Protein AF-A0A0J8VUH6-F1 (afdb_monomer_lite)

Structure (mmCIF, N/CA/C/O backbone):
data_AF-A0A0J8VUH6-F1
#
_entry.id   AF-A0A0J8VUH6-F1
#
loop_
_atom_site.group_PDB
_atom_site.id
_atom_site.type_symbol
_atom_site.label_atom_id
_atom_site.label_alt_id
_atom_site.label_comp_id
_atom_site.label_asym_id
_atom_site.label_entity_id
_atom_site.label_seq_id
_atom_site.pdbx_PDB_ins_code
_atom_site.Cartn_x
_atom_site.Cartn_y
_atom_site.Cartn_z
_atom_site.occupancy
_atom_site.B_iso_or_equiv
_atom_site.auth_seq_id
_atom_site.auth_comp_id
_atom_site.auth_asym_id
_atom_site.auth_atom_id
_atom_site.pdbx_PDB_model_num
ATOM 1 N N . GLY A 1 1 ? 3.622 2.342 -24.932 1.00 69.25 1 GLY A N 1
ATOM 2 C CA . GLY A 1 1 ? 3.612 3.663 -24.286 1.00 69.25 1 GLY A CA 1
ATOM 3 C C . GLY A 1 1 ? 4.625 4.558 -24.958 1.00 69.25 1 GLY A C 1
ATOM 4 O O . GLY A 1 1 ? 5.347 4.064 -25.815 1.00 69.25 1 GLY A O 1
ATOM 5 N N . TRP A 1 2 ? 4.678 5.824 -24.560 1.00 75.19 2 TRP A N 1
ATOM 6 C CA . TRP A 1 2 ? 5.726 6.784 -24.928 1.00 75.19 2 TRP A CA 1
ATOM 7 C C . TRP A 1 2 ? 6.357 7.283 -23.631 1.00 75.19 2 TRP A C 1
ATOM 9 O O . TRP A 1 2 ? 5.640 7.407 -22.641 1.00 75.19 2 TRP A O 1
ATOM 19 N N . ASP A 1 3 ? 7.669 7.516 -23.597 1.00 83.88 3 ASP A N 1
ATOM 20 C CA . ASP A 1 3 ? 8.332 8.104 -22.420 1.00 83.88 3 ASP A CA 1
ATOM 21 C C . ASP A 1 3 ? 8.056 7.368 -21.094 1.00 83.88 3 ASP A C 1
ATOM 23 O O . ASP A 1 3 ? 7.867 7.969 -20.033 1.00 83.88 3 ASP A O 1
ATOM 27 N N . CYS A 1 4 ? 8.020 6.032 -21.160 1.00 87.31 4 CYS A N 1
ATOM 28 C CA . CYS A 1 4 ? 7.725 5.155 -20.023 1.00 87.31 4 CYS A CA 1
ATOM 29 C C . CYS A 1 4 ? 6.352 5.391 -19.373 1.00 87.31 4 CYS A C 1
ATOM 31 O O . CYS A 1 4 ? 6.162 5.078 -18.193 1.00 87.31 4 CYS A O 1
ATOM 33 N N . GLU A 1 5 ? 5.401 5.903 -20.155 1.00 90.62 5 GLU A N 1
ATOM 34 C CA . GLU A 1 5 ? 4.009 6.099 -19.774 1.00 90.62 5 GLU A CA 1
ATOM 35 C C . GLU A 1 5 ? 3.055 5.302 -20.682 1.00 90.62 5 GLU A C 1
ATOM 37 O O . GLU A 1 5 ? 3.232 5.229 -21.905 1.00 90.62 5 GLU A O 1
ATOM 42 N N . GLY A 1 6 ? 2.028 4.671 -20.105 1.00 91.69 6 GLY A N 1
ATOM 43 C CA . GLY A 1 6 ? 0.992 3.981 -20.873 1.00 91.69 6 GLY A CA 1
ATOM 44 C C . GLY A 1 6 ? 0.114 3.034 -20.058 1.00 91.69 6 GLY A C 1
ATOM 45 O O . GLY A 1 6 ? -0.107 3.231 -18.869 1.00 91.69 6 GLY A O 1
ATOM 46 N N . ALA A 1 7 ? -0.423 2.012 -20.725 1.00 93.38 7 ALA A N 1
ATOM 47 C CA . ALA A 1 7 ? -1.150 0.924 -20.075 1.00 93.38 7 ALA A CA 1
ATOM 48 C C . ALA A 1 7 ? -0.195 0.010 -19.293 1.00 93.38 7 ALA A C 1
ATOM 50 O O . ALA A 1 7 ? 0.948 -0.197 -19.706 1.00 93.38 7 ALA A O 1
ATOM 51 N N . LEU A 1 8 ? -0.695 -0.600 -18.219 1.00 94.12 8 LEU A N 1
ATOM 52 C CA . LEU A 1 8 ? 0.035 -1.575 -17.415 1.00 94.12 8 LEU A CA 1
ATOM 53 C C . LEU A 1 8 ? -0.782 -2.866 -17.303 1.00 94.12 8 LEU A C 1
ATOM 55 O O . LEU A 1 8 ? -1.939 -2.856 -16.888 1.00 94.12 8 LEU A O 1
ATOM 59 N N . THR A 1 9 ? -0.173 -3.988 -17.683 1.00 95.88 9 THR A N 1
ATOM 60 C CA . THR A 1 9 ? -0.749 -5.337 -17.574 1.00 95.88 9 THR A CA 1
ATOM 61 C C . THR A 1 9 ? 0.163 -6.185 -16.704 1.00 95.88 9 THR A C 1
ATOM 63 O O . THR A 1 9 ? 1.373 -6.209 -16.926 1.00 95.88 9 THR A O 1
ATOM 66 N N . TYR A 1 10 ? -0.417 -6.887 -15.739 1.00 96.94 10 TYR A N 1
ATOM 67 C CA . TYR A 1 10 ? 0.278 -7.871 -14.927 1.00 96.94 10 TYR A CA 1
ATOM 68 C C . TYR A 1 10 ? 0.176 -9.252 -15.573 1.00 96.94 10 TYR A C 1
ATOM 70 O O . TYR A 1 10 ? -0.870 -9.619 -16.117 1.00 96.94 10 TYR A O 1
ATOM 78 N N . VAL A 1 11 ? 1.275 -10.004 -15.534 1.00 97.12 11 VAL A N 1
ATOM 79 C CA . VAL A 1 11 ? 1.363 -11.359 -16.081 1.00 97.12 11 VAL A CA 1
ATOM 80 C C . VAL A 1 11 ? 2.175 -12.230 -15.123 1.00 97.12 11 VAL A C 1
ATOM 82 O O . VAL A 1 11 ? 3.357 -11.963 -14.912 1.00 97.12 11 VAL A O 1
ATOM 85 N N . ASP A 1 12 ? 1.567 -13.296 -14.604 1.00 96.88 12 ASP A N 1
ATOM 86 C CA . ASP A 1 12 ? 2.260 -14.397 -13.921 1.00 96.88 12 ASP A CA 1
ATOM 87 C C . ASP A 1 12 ? 2.018 -15.687 -14.710 1.00 96.88 12 ASP A C 1
ATOM 89 O O . ASP A 1 12 ? 0.923 -16.251 -14.719 1.00 96.88 12 ASP A O 1
ATOM 93 N N . THR A 1 13 ? 3.058 -16.175 -15.385 1.00 96.31 13 THR A N 1
ATOM 94 C CA . THR A 1 13 ? 2.981 -17.394 -16.200 1.00 96.31 13 THR A CA 1
ATOM 95 C C . THR A 1 13 ? 2.904 -18.670 -15.370 1.00 96.31 13 THR A C 1
ATOM 97 O O . THR A 1 13 ? 2.360 -19.661 -15.848 1.00 96.31 13 THR A O 1
ATOM 100 N N . ARG A 1 14 ? 3.420 -18.672 -14.134 1.00 95.69 14 ARG A N 1
ATOM 101 C CA . ARG A 1 14 ? 3.386 -19.846 -13.248 1.00 95.69 14 ARG A CA 1
ATOM 102 C C . ARG A 1 14 ? 1.988 -20.062 -12.691 1.00 95.69 14 ARG A C 1
ATOM 104 O O . ARG A 1 14 ? 1.556 -21.202 -12.561 1.00 95.69 14 ARG A O 1
ATOM 111 N N . ARG A 1 15 ? 1.295 -18.966 -12.374 1.00 96.50 15 ARG A N 1
ATOM 112 C CA . ARG A 1 15 ? -0.087 -18.980 -11.873 1.00 96.50 15 ARG A CA 1
ATOM 113 C C . ARG A 1 15 ? -1.141 -18.877 -12.971 1.00 96.50 15 ARG A C 1
ATOM 115 O O . ARG A 1 15 ? -2.318 -19.026 -12.676 1.00 96.50 15 ARG A O 1
ATOM 122 N N . ASN A 1 16 ? -0.726 -18.670 -14.223 1.00 97.50 16 ASN A N 1
ATOM 123 C CA . ASN A 1 16 ? -1.612 -18.435 -15.364 1.00 97.50 16 ASN A CA 1
ATOM 124 C C . ASN A 1 16 ? -2.529 -17.208 -15.170 1.00 97.50 16 ASN A C 1
ATOM 126 O O . ASN A 1 16 ? -3.707 -17.234 -15.520 1.00 97.50 16 ASN A O 1
ATOM 130 N N . ILE A 1 17 ? -1.969 -16.126 -14.623 1.00 98.31 17 ILE A N 1
ATOM 131 C CA . ILE A 1 17 ? -2.677 -14.869 -14.363 1.00 98.31 17 ILE A CA 1
ATOM 132 C C . ILE A 1 17 ? -2.301 -13.852 -15.434 1.00 98.31 17 ILE A C 1
ATOM 134 O O . ILE A 1 17 ? -1.121 -13.627 -15.720 1.00 98.31 17 ILE A O 1
ATOM 138 N N . ARG A 1 18 ? -3.314 -13.191 -15.997 1.00 98.12 18 ARG A N 1
ATOM 139 C CA . ARG A 1 18 ? -3.154 -11.995 -16.826 1.00 98.12 18 ARG A CA 1
ATOM 140 C C . ARG A 1 18 ? -4.269 -11.011 -16.513 1.00 98.12 18 ARG A C 1
ATOM 142 O O . ARG A 1 18 ? -5.423 -11.268 -16.840 1.00 98.12 18 ARG A O 1
ATOM 149 N N . SER A 1 19 ? -3.913 -9.862 -15.959 1.00 98.12 19 SER A N 1
ATOM 150 C CA . SER A 1 19 ? -4.874 -8.849 -15.522 1.00 98.12 19 SER A CA 1
ATOM 151 C C . SER A 1 19 ? -4.422 -7.447 -15.923 1.00 98.12 19 SER A C 1
ATOM 153 O O . SER A 1 19 ? -3.231 -7.144 -16.036 1.00 98.12 19 SER A O 1
ATOM 155 N N . VAL A 1 20 ? -5.390 -6.576 -16.197 1.00 97.50 20 VAL A N 1
ATOM 156 C CA . VAL A 1 20 ? -5.124 -5.171 -16.521 1.00 97.50 20 VAL A CA 1
ATOM 157 C C . VAL A 1 20 ? -5.032 -4.390 -15.214 1.00 97.50 20 VAL A C 1
ATOM 159 O O . VAL A 1 20 ? -5.994 -4.361 -14.454 1.00 97.50 20 VAL A O 1
ATOM 162 N N . VAL A 1 21 ? -3.889 -3.745 -14.973 1.00 96.38 21 VAL A N 1
ATOM 163 C CA . VAL A 1 21 ? -3.669 -2.888 -13.796 1.00 96.38 21 VAL A CA 1
ATOM 164 C C . VAL A 1 21 ? -4.228 -1.491 -14.054 1.00 96.38 21 VAL A C 1
ATOM 166 O O . VAL A 1 21 ? -4.979 -0.948 -13.254 1.00 96.38 21 VAL A O 1
ATOM 169 N N . THR A 1 22 ? -3.886 -0.918 -15.209 1.00 93.62 22 THR A N 1
ATOM 170 C CA . THR A 1 22 ? -4.508 0.298 -15.742 1.00 93.62 22 THR A CA 1
ATOM 171 C C . THR A 1 22 ? -4.466 0.281 -17.264 1.00 93.62 22 THR A C 1
ATOM 173 O O . THR A 1 22 ? -3.571 -0.305 -17.880 1.00 93.62 22 THR A O 1
ATOM 176 N N . THR A 1 23 ? -5.431 0.943 -17.888 1.00 92.50 23 THR A N 1
ATOM 177 C CA . THR A 1 23 ? -5.553 1.032 -19.343 1.00 92.50 23 THR A CA 1
ATOM 178 C C . THR A 1 23 ? -4.706 2.149 -19.954 1.00 92.50 23 THR A C 1
ATOM 180 O O . THR A 1 23 ? -4.460 2.111 -21.157 1.00 92.50 23 THR A O 1
ATOM 183 N N . GLN A 1 24 ? -4.245 3.127 -19.164 1.00 90.50 24 GLN A N 1
ATOM 184 C CA . GLN A 1 24 ? -3.466 4.283 -19.633 1.00 90.50 24 GLN A CA 1
ATOM 185 C C . GLN A 1 24 ? -2.807 5.056 -18.474 1.00 90.50 24 GLN A C 1
ATOM 187 O O . GLN A 1 24 ? -3.106 4.804 -17.307 1.00 90.50 24 GLN A O 1
ATOM 192 N N . PHE A 1 25 ? -1.926 6.002 -18.821 1.00 89.69 25 PHE A N 1
ATOM 193 C CA . PHE A 1 25 ? -1.271 6.982 -17.934 1.00 89.69 25 PHE A CA 1
ATOM 194 C C . PHE A 1 25 ? -0.454 6.427 -16.758 1.00 89.69 25 PHE A C 1
ATOM 196 O O . PHE A 1 25 ? 0.007 7.197 -15.918 1.00 89.69 25 PHE A O 1
ATOM 203 N N . TYR A 1 26 ? -0.215 5.114 -16.678 1.00 92.00 26 TYR A N 1
ATOM 204 C CA . TYR A 1 26 ? 0.765 4.611 -15.724 1.00 92.00 26 TYR A CA 1
ATOM 205 C C . TYR A 1 26 ? 2.147 5.050 -16.161 1.00 92.00 26 TYR A C 1
ATOM 207 O O . TYR A 1 26 ? 2.588 4.692 -17.254 1.00 92.00 26 TYR A O 1
ATOM 215 N N . ARG A 1 27 ? 2.832 5.776 -15.282 1.00 90.94 27 ARG A N 1
ATOM 216 C CA . ARG A 1 27 ? 4.211 6.193 -15.479 1.00 90.94 27 ARG A CA 1
ATOM 217 C C . ARG A 1 27 ? 5.121 5.419 -14.539 1.00 90.94 27 ARG A C 1
ATOM 219 O O . ARG A 1 27 ? 4.877 5.356 -13.335 1.00 90.94 27 ARG A O 1
ATOM 226 N N . LEU A 1 28 ? 6.177 4.840 -15.104 1.00 89.88 28 LEU A N 1
ATOM 227 C CA . LEU A 1 28 ? 7.040 3.895 -14.402 1.00 89.88 28 LEU A CA 1
ATOM 228 C C . LEU A 1 28 ? 7.679 4.491 -13.140 1.00 89.88 28 LEU A C 1
ATOM 230 O O . LEU A 1 28 ? 8.272 5.570 -13.175 1.00 89.88 28 LEU A O 1
ATOM 234 N N . PHE A 1 29 ? 7.661 3.751 -12.036 1.00 91.38 29 PHE A N 1
ATOM 235 C CA . PHE A 1 29 ? 8.469 4.101 -10.874 1.00 91.38 29 PHE A CA 1
ATOM 236 C C . PHE A 1 29 ? 9.936 3.697 -11.086 1.00 91.38 29 PHE A C 1
ATOM 238 O O . PHE A 1 29 ? 10.244 2.532 -11.309 1.00 91.38 29 PHE A O 1
ATOM 245 N N . THR A 1 30 ? 10.855 4.663 -11.011 1.00 89.88 30 THR A N 1
ATOM 246 C CA . THR A 1 30 ? 12.266 4.464 -11.400 1.00 89.88 30 THR A CA 1
ATOM 247 C C . THR A 1 30 ? 13.259 4.458 -10.237 1.00 89.88 30 THR A C 1
ATOM 249 O O . THR A 1 30 ? 14.466 4.414 -10.474 1.00 89.88 30 THR A O 1
ATOM 252 N N . LYS A 1 31 ? 12.799 4.543 -8.982 1.00 92.69 31 LYS A N 1
ATOM 253 C CA . LYS A 1 31 ? 13.685 4.363 -7.818 1.00 92.69 31 LYS A CA 1
ATOM 254 C C . LYS A 1 31 ? 13.764 2.881 -7.450 1.00 92.69 31 LYS A C 1
ATOM 256 O O . LYS A 1 31 ? 13.143 2.035 -8.094 1.00 92.69 31 LYS A O 1
ATOM 261 N N . LYS A 1 32 ? 14.519 2.583 -6.393 1.00 95.25 32 LYS A N 1
ATOM 262 C CA . LYS A 1 32 ? 14.658 1.227 -5.875 1.00 95.25 32 LYS A CA 1
ATOM 263 C C . LYS A 1 32 ? 13.288 0.654 -5.502 1.00 95.25 32 LYS A C 1
ATOM 265 O O . LYS A 1 32 ? 12.559 1.250 -4.712 1.00 95.25 32 LYS A O 1
ATOM 270 N N . TYR A 1 33 ? 12.966 -0.504 -6.054 1.00 95.12 33 TYR A N 1
ATOM 271 C CA . TYR A 1 33 ? 11.724 -1.236 -5.874 1.00 95.12 33 TYR A CA 1
ATOM 272 C C . TYR A 1 33 ? 12.015 -2.711 -5.585 1.00 95.12 33 TYR A C 1
ATOM 274 O O . TYR A 1 33 ? 12.464 -3.435 -6.467 1.00 95.12 33 TYR A O 1
ATOM 282 N N . VAL A 1 34 ? 11.781 -3.156 -4.351 1.00 96.75 34 VAL A N 1
ATOM 283 C CA . VAL A 1 34 ? 12.076 -4.528 -3.899 1.00 96.75 34 VAL A CA 1
ATOM 284 C C . VAL A 1 34 ? 10.775 -5.236 -3.544 1.00 96.75 34 VAL A C 1
ATOM 286 O O . VAL A 1 34 ? 10.063 -4.788 -2.652 1.00 96.75 34 VAL A O 1
ATOM 289 N N . HIS A 1 35 ? 10.457 -6.351 -4.201 1.00 95.31 35 HIS A N 1
ATOM 290 C CA . HIS A 1 35 ? 9.132 -6.966 -4.087 1.00 95.31 35 HIS A CA 1
ATOM 291 C C . HIS A 1 35 ? 9.177 -8.500 -3.951 1.00 95.31 35 HIS A C 1
ATOM 293 O O . HIS A 1 35 ? 8.862 -9.220 -4.897 1.00 95.31 35 HIS A O 1
ATOM 299 N N . PRO A 1 36 ? 9.572 -9.043 -2.787 1.00 96.06 36 PRO A N 1
ATOM 300 C CA . PRO A 1 36 ? 9.527 -10.484 -2.520 1.00 96.06 36 PRO A CA 1
ATOM 301 C C . PRO A 1 36 ? 8.117 -11.050 -2.278 1.00 96.06 36 PRO A C 1
ATOM 303 O O . PRO A 1 36 ? 7.948 -12.262 -2.368 1.00 96.06 36 PRO A O 1
ATOM 306 N N . SER A 1 37 ? 7.128 -10.224 -1.912 1.00 96.38 37 SER A N 1
ATOM 307 C CA . SER A 1 37 ? 5.770 -10.719 -1.628 1.00 96.38 37 SER A CA 1
ATOM 308 C C . SER A 1 37 ? 5.093 -11.199 -2.912 1.00 96.38 37 SER A C 1
ATOM 310 O O . SER A 1 37 ? 5.238 -10.574 -3.959 1.00 96.38 37 SER A O 1
ATOM 312 N N . GLU A 1 38 ? 4.356 -12.305 -2.845 1.00 95.50 38 GLU A N 1
ATOM 313 C CA . GLU A 1 38 ? 3.639 -12.841 -4.012 1.00 95.50 38 GLU A CA 1
ATOM 314 C C . GLU A 1 38 ? 2.138 -12.569 -3.937 1.00 95.50 38 GLU A C 1
ATOM 316 O O . GLU A 1 38 ? 1.519 -12.276 -4.954 1.00 95.50 38 GLU A O 1
ATOM 321 N N . ARG A 1 39 ? 1.545 -12.666 -2.739 1.00 97.00 39 ARG A N 1
ATOM 322 C CA . ARG A 1 39 ? 0.101 -12.507 -2.545 1.00 97.00 39 ARG A CA 1
ATOM 323 C C . ARG A 1 39 ? -0.301 -11.043 -2.621 1.00 97.00 39 ARG A C 1
ATOM 325 O O . ARG A 1 39 ? -1.227 -10.694 -3.352 1.00 97.00 39 ARG A O 1
ATOM 332 N N . TYR A 1 40 ? 0.379 -10.212 -1.842 1.00 98.31 40 TYR A N 1
ATOM 333 C CA . TYR A 1 40 ? 0.191 -8.775 -1.866 1.00 98.31 40 TYR A CA 1
ATOM 334 C C . TYR A 1 40 ? 1.166 -8.143 -2.841 1.00 98.31 40 TYR A C 1
ATOM 336 O O . TYR A 1 40 ? 2.383 -8.250 -2.675 1.00 98.31 40 TYR A O 1
ATOM 344 N N . ILE A 1 41 ? 0.613 -7.478 -3.847 1.00 97.88 41 ILE A N 1
ATOM 345 C CA . ILE A 1 41 ? 1.379 -6.765 -4.853 1.00 97.88 41 ILE A CA 1
ATOM 346 C C . ILE A 1 41 ? 1.021 -5.298 -4.764 1.00 97.88 41 ILE A C 1
ATOM 348 O O . ILE A 1 41 ? -0.155 -4.958 -4.809 1.00 97.88 41 ILE A O 1
ATOM 352 N N . ALA A 1 42 ? 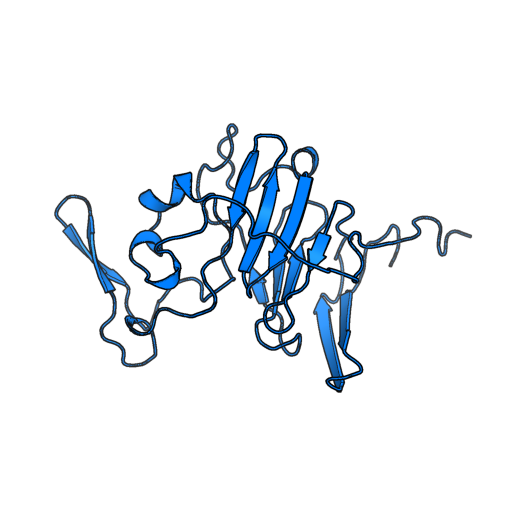2.018 -4.427 -4.663 1.00 97.12 42 ALA A N 1
ATOM 353 C CA . ALA A 1 42 ? 1.797 -2.989 -4.706 1.00 97.12 42 ALA A CA 1
ATOM 354 C C . ALA A 1 42 ? 2.723 -2.348 -5.735 1.00 97.12 42 ALA A C 1
ATOM 356 O O . ALA A 1 42 ? 3.935 -2.576 -5.730 1.00 97.12 42 ALA A O 1
ATOM 357 N N . ILE A 1 43 ? 2.142 -1.541 -6.616 1.00 95.31 43 ILE A N 1
ATOM 358 C CA . ILE A 1 43 ? 2.821 -0.849 -7.705 1.00 95.31 43 ILE A CA 1
ATOM 359 C C . ILE A 1 43 ? 2.572 0.642 -7.535 1.00 95.31 43 ILE A C 1
ATOM 361 O O . ILE A 1 43 ? 1.445 1.112 -7.662 1.00 95.31 43 ILE A O 1
ATOM 365 N N . MET A 1 44 ? 3.632 1.390 -7.263 1.00 92.69 44 MET A N 1
ATOM 366 C CA . MET A 1 44 ? 3.562 2.844 -7.184 1.00 92.69 44 MET A CA 1
ATOM 367 C C . MET A 1 44 ? 3.737 3.473 -8.573 1.00 92.69 44 MET A C 1
ATOM 369 O O . MET A 1 44 ? 4.458 2.935 -9.420 1.00 92.69 44 MET A O 1
ATOM 373 N N . SER A 1 45 ? 3.089 4.618 -8.796 1.00 89.25 45 SER A N 1
ATOM 374 C CA . SER A 1 45 ? 3.326 5.469 -9.971 1.00 89.25 45 SER A CA 1
ATOM 375 C C . SER A 1 45 ? 4.584 6.338 -9.800 1.00 89.25 45 SER A C 1
ATOM 377 O O . SER A 1 45 ? 5.225 6.369 -8.748 1.00 89.25 45 SER A O 1
ATOM 379 N N . TRP A 1 46 ? 4.958 7.072 -10.844 1.00 87.38 46 TRP A N 1
ATOM 380 C CA . TRP A 1 46 ? 6.101 7.982 -10.849 1.00 87.38 46 TRP A CA 1
ATOM 381 C C . TRP A 1 46 ? 6.025 9.065 -9.756 1.00 87.38 46 TRP A C 1
ATOM 383 O O . TRP A 1 46 ? 7.026 9.351 -9.106 1.00 87.38 46 TRP A O 1
ATOM 393 N N . ASP A 1 47 ? 4.883 9.700 -9.546 1.00 80.44 47 ASP A N 1
ATOM 394 C CA . ASP A 1 47 ? 4.756 10.981 -8.835 1.00 80.44 47 ASP A CA 1
ATOM 395 C C . ASP A 1 47 ? 4.287 10.884 -7.376 1.00 80.44 47 ASP A C 1
ATOM 397 O O . ASP A 1 47 ? 3.919 11.902 -6.803 1.00 80.44 47 ASP A O 1
ATOM 401 N N . SER A 1 48 ? 4.326 9.703 -6.749 1.00 81.25 48 SER A N 1
ATOM 402 C CA . SER A 1 48 ? 3.794 9.507 -5.386 1.00 81.25 48 SER A CA 1
ATOM 403 C C . SER A 1 48 ? 2.280 9.767 -5.271 1.00 81.25 48 S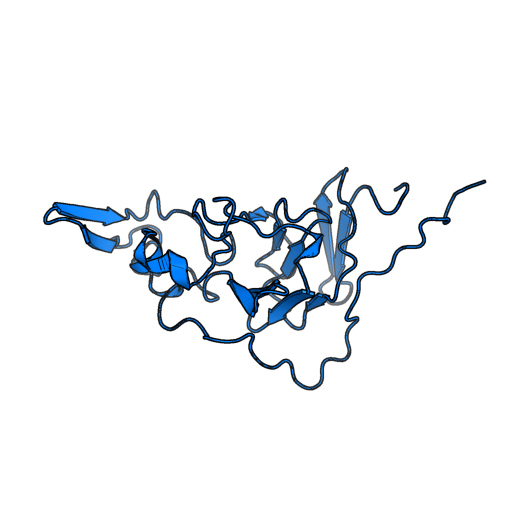ER A C 1
ATOM 405 O O . SER A 1 48 ? 1.767 9.941 -4.176 1.00 81.25 48 SER A O 1
ATOM 407 N N . SER A 1 49 ? 1.531 9.791 -6.379 1.00 79.44 49 SER A N 1
ATOM 408 C CA . SER A 1 49 ? 0.084 10.075 -6.351 1.00 79.44 49 SER A CA 1
ATOM 409 C C . SER A 1 49 ? -0.771 8.933 -5.786 1.00 79.44 49 SER A C 1
ATOM 411 O O . SER A 1 49 ? -1.922 9.150 -5.412 1.00 79.44 49 SER A O 1
ATOM 413 N N . GLY A 1 50 ? -0.230 7.716 -5.709 1.00 81.94 50 GLY A N 1
ATOM 414 C CA . GLY A 1 50 ? -0.931 6.547 -5.191 1.00 81.94 50 GLY A CA 1
ATOM 415 C C . GLY A 1 50 ? -0.343 5.232 -5.692 1.00 81.94 50 GLY A C 1
ATOM 416 O O . GLY A 1 50 ? 0.718 5.191 -6.331 1.00 81.94 50 GLY A O 1
ATOM 417 N N . PHE A 1 51 ? -1.053 4.145 -5.394 1.00 93.88 51 PHE A N 1
ATOM 418 C CA . PHE A 1 51 ? -0.615 2.783 -5.682 1.00 93.88 51 PHE A CA 1
ATOM 419 C C . PHE A 1 51 ? -1.728 1.979 -6.353 1.00 93.88 51 PHE A C 1
ATOM 421 O O . PHE A 1 51 ? -2.900 2.107 -6.001 1.00 93.88 51 PHE A O 1
ATOM 428 N N . ALA A 1 52 ? -1.353 1.092 -7.268 1.00 96.12 52 ALA A N 1
ATOM 429 C CA . ALA A 1 52 ? -2.186 -0.032 -7.665 1.00 96.12 52 ALA A CA 1
ATOM 430 C C . ALA A 1 52 ? -1.817 -1.238 -6.796 1.00 96.12 52 ALA A C 1
ATOM 432 O O . ALA A 1 52 ? -0.653 -1.638 -6.745 1.00 96.12 52 ALA A O 1
ATOM 433 N N . VAL A 1 53 ? -2.800 -1.803 -6.104 1.00 97.75 53 VAL A N 1
ATOM 434 C CA . VAL A 1 53 ? -2.627 -2.887 -5.140 1.00 97.75 53 VAL A CA 1
ATOM 435 C C . VAL A 1 53 ? -3.462 -4.095 -5.541 1.00 97.75 53 VAL A C 1
ATOM 437 O O . VAL A 1 53 ? -4.652 -3.975 -5.816 1.00 97.75 53 VAL A O 1
ATOM 440 N N . SER A 1 54 ? -2.839 -5.265 -5.508 1.00 98.12 54 SER A N 1
ATOM 441 C CA . SER A 1 54 ? -3.476 -6.575 -5.575 1.00 98.12 54 SER A CA 1
ATOM 442 C C . SER A 1 54 ? -3.265 -7.300 -4.246 1.00 98.12 54 SER A C 1
ATOM 444 O O . SER A 1 54 ? -2.200 -7.194 -3.639 1.00 98.12 54 SER A O 1
ATOM 446 N N . LYS A 1 55 ? -4.256 -8.080 -3.809 1.00 97.56 55 LYS A N 1
ATOM 447 C CA . LYS A 1 55 ? -4.194 -8.883 -2.567 1.00 97.56 55 LYS A CA 1
ATOM 448 C C . LYS A 1 55 ? -4.370 -10.384 -2.814 1.00 97.56 55 LYS A C 1
ATOM 450 O O . LYS A 1 55 ? -4.510 -11.168 -1.869 1.00 97.56 55 LYS A O 1
ATOM 455 N N . ASP A 1 56 ? -4.410 -10.757 -4.085 1.00 97.44 56 ASP A N 1
ATOM 456 C CA . ASP A 1 56 ? -4.795 -12.059 -4.608 1.00 97.44 56 ASP A CA 1
ATOM 457 C C . ASP A 1 56 ? -3.863 -12.484 -5.752 1.00 97.44 56 ASP A C 1
ATOM 459 O O . ASP A 1 56 ? -4.302 -13.014 -6.765 1.00 97.44 56 ASP A O 1
ATOM 463 N N . TYR A 1 57 ? -2.551 -12.281 -5.575 1.00 97.75 57 TYR A N 1
ATOM 464 C CA . TYR A 1 57 ? -1.514 -12.713 -6.526 1.00 97.75 57 TYR A CA 1
ATOM 465 C C . TYR A 1 57 ? -1.580 -12.048 -7.911 1.00 97.75 57 TYR A C 1
ATOM 467 O O . TYR A 1 57 ? -0.975 -12.530 -8.864 1.00 97.75 57 TYR A O 1
ATOM 475 N N . GLY A 1 58 ? -2.276 -10.919 -8.020 1.00 98.06 58 GLY A N 1
ATOM 476 C CA . GLY A 1 58 ? -2.398 -10.127 -9.236 1.00 98.06 58 GLY A CA 1
ATOM 477 C C . GLY A 1 58 ? -3.663 -10.420 -10.026 1.00 98.06 58 GLY A C 1
ATOM 478 O O . GLY A 1 58 ? -3.749 -9.972 -11.165 1.00 98.06 58 GLY A O 1
ATOM 479 N N . GLU A 1 59 ? -4.631 -11.154 -9.476 1.00 98.19 59 GLU A N 1
ATOM 480 C CA . GLU A 1 59 ? -5.913 -11.407 -10.145 1.00 98.19 59 GLU A CA 1
ATOM 481 C C . GLU A 1 59 ? -6.746 -10.124 -10.241 1.00 98.19 59 GLU A C 1
ATOM 483 O O . GLU A 1 59 ? -7.250 -9.784 -11.316 1.00 98.19 59 GLU A O 1
ATOM 488 N N . THR A 1 60 ? -6.847 -9.367 -9.142 1.00 97.94 60 THR A N 1
ATOM 489 C CA . THR A 1 60 ? -7.627 -8.125 -9.085 1.00 97.94 60 THR A CA 1
ATOM 490 C C . THR A 1 60 ? -6.815 -6.949 -8.555 1.00 97.94 60 THR A C 1
ATOM 492 O O . THR A 1 60 ? -5.922 -7.093 -7.725 1.00 97.94 60 THR A O 1
ATOM 495 N N . TRP A 1 61 ? -7.136 -5.746 -9.042 1.00 97.81 61 TRP A 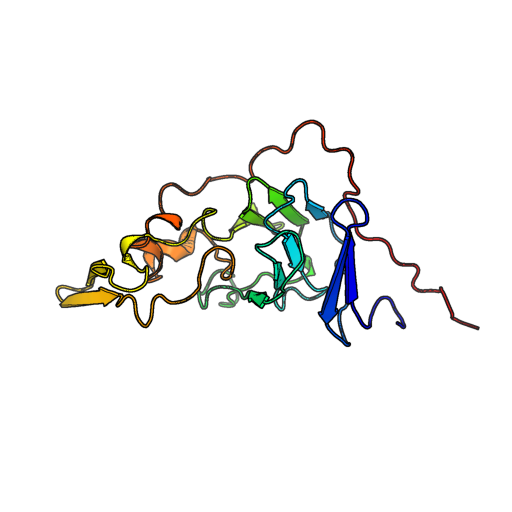N 1
ATOM 496 C CA . TRP A 1 61 ? -6.407 -4.519 -8.720 1.00 97.81 61 TRP A CA 1
ATOM 497 C C . TRP A 1 61 ? -7.328 -3.459 -8.129 1.00 97.81 61 TRP A C 1
ATOM 499 O O . TRP A 1 61 ? -8.458 -3.269 -8.577 1.00 97.81 61 TRP A O 1
ATOM 509 N N . GLN A 1 62 ? -6.824 -2.753 -7.123 1.00 96.38 62 GLN A N 1
ATOM 510 C CA . GLN A 1 62 ? -7.501 -1.668 -6.420 1.00 96.38 62 GLN A CA 1
ATOM 511 C C . GLN A 1 62 ? -6.549 -0.487 -6.239 1.00 96.38 62 GLN A C 1
ATOM 513 O O . GLN A 1 62 ? -5.335 -0.661 -6.146 1.00 96.38 62 GLN A O 1
ATOM 518 N N . GLY A 1 63 ? -7.102 0.722 -6.169 1.00 95.00 63 GLY A N 1
ATOM 519 C CA . GLY A 1 63 ? -6.334 1.903 -5.787 1.00 95.00 63 GLY A CA 1
ATOM 520 C C . GLY A 1 63 ? -6.069 1.912 -4.284 1.00 95.00 63 GLY A C 1
ATOM 521 O O . GLY A 1 63 ? -6.994 1.716 -3.496 1.00 95.00 63 GLY A O 1
ATOM 522 N N . ALA A 1 64 ? -4.825 2.168 -3.896 1.00 95.00 64 ALA A N 1
ATOM 523 C CA . ALA A 1 64 ? -4.461 2.542 -2.537 1.00 95.00 64 ALA A CA 1
ATOM 524 C C . ALA A 1 64 ? -3.923 3.974 -2.525 1.00 95.00 64 ALA A C 1
ATOM 526 O O . ALA A 1 64 ? -3.326 4.442 -3.501 1.00 95.00 64 ALA A O 1
ATOM 527 N N . MET A 1 65 ? -4.150 4.667 -1.417 1.00 93.25 65 MET A N 1
ATOM 528 C CA . MET A 1 65 ? -3.816 6.082 -1.256 1.00 93.25 65 MET A CA 1
ATOM 529 C C . MET A 1 65 ? -3.018 6.295 0.024 1.00 93.25 65 MET A C 1
ATOM 531 O O . MET A 1 65 ? -2.916 5.397 0.859 1.00 93.25 65 MET A O 1
ATOM 535 N N . TYR A 1 66 ? -2.469 7.494 0.176 1.00 94.38 66 TYR A N 1
ATOM 536 C CA . TYR A 1 66 ? -1.936 7.922 1.458 1.00 94.38 66 TYR A CA 1
ATOM 537 C C . TYR A 1 66 ? -3.072 8.327 2.402 1.00 94.38 66 TYR A C 1
ATOM 539 O O . TYR A 1 66 ? -4.014 8.997 1.963 1.00 94.38 66 TYR A O 1
ATOM 547 N N . ALA A 1 67 ? -2.978 7.963 3.683 1.00 92.25 67 ALA A N 1
ATOM 548 C CA . ALA A 1 67 ? -3.899 8.436 4.713 1.00 92.25 67 ALA A CA 1
ATOM 549 C C . ALA A 1 67 ? -3.949 9.972 4.712 1.00 92.25 67 ALA A C 1
ATOM 551 O O . ALA A 1 67 ? -2.910 10.613 4.549 1.00 92.25 67 ALA A O 1
ATOM 552 N N . PRO A 1 68 ? -5.117 10.599 4.927 1.00 89.25 68 PRO A N 1
ATOM 553 C CA . PRO A 1 68 ? -5.248 12.054 4.921 1.00 89.25 68 PRO A CA 1
ATOM 554 C C . PRO A 1 68 ? -4.698 12.682 6.217 1.00 89.25 68 PRO A C 1
ATOM 556 O O . PRO A 1 68 ? -5.449 13.182 7.052 1.00 89.25 68 PRO A O 1
ATOM 559 N N . THR A 1 69 ? -3.378 12.650 6.395 1.00 89.94 69 THR A N 1
ATOM 560 C CA . THR A 1 69 ? -2.647 13.201 7.547 1.00 89.94 69 THR A CA 1
ATOM 561 C C . THR A 1 69 ? -1.602 14.222 7.119 1.00 89.94 69 THR A C 1
ATOM 563 O O . THR A 1 69 ? -1.127 14.194 5.992 1.00 89.94 69 THR A O 1
ATOM 566 N N . THR A 1 70 ? -1.183 15.099 8.031 1.00 90.88 70 THR A N 1
ATOM 567 C CA . THR A 1 70 ? -0.038 16.001 7.822 1.00 90.88 70 THR A CA 1
ATOM 568 C C . THR A 1 70 ? 1.265 15.242 8.089 1.00 90.88 70 THR A C 1
ATOM 570 O O . THR A 1 70 ? 1.879 15.389 9.147 1.00 90.88 70 THR A O 1
ATOM 573 N N . SER A 1 71 ? 1.626 14.332 7.184 1.00 90.25 71 SER A N 1
ATOM 574 C CA . SER A 1 71 ? 2.797 13.457 7.337 1.00 90.25 71 SER A CA 1
ATOM 575 C C . SER A 1 71 ? 4.100 14.113 6.873 1.00 90.25 71 SER A C 1
ATOM 577 O O . SER A 1 71 ? 5.174 13.693 7.311 1.00 90.25 71 SER A O 1
ATOM 579 N N . GLU A 1 72 ? 3.998 15.146 6.036 1.00 92.62 72 GLU A N 1
ATOM 580 C CA . GLU A 1 72 ? 5.109 15.943 5.522 1.00 92.62 72 GLU A CA 1
ATOM 581 C C . GLU A 1 72 ? 5.156 17.354 6.130 1.00 92.62 72 GLU A C 1
ATOM 583 O O . GLU A 1 72 ? 4.155 17.879 6.621 1.00 92.62 72 GLU A O 1
ATOM 588 N N . ASP A 1 73 ? 6.331 17.994 6.068 1.00 90.56 73 ASP A N 1
ATOM 589 C CA . ASP A 1 73 ? 6.574 19.319 6.670 1.00 90.56 73 ASP A CA 1
ATOM 590 C C . ASP A 1 73 ? 5.796 20.445 5.975 1.00 90.56 73 ASP A C 1
ATOM 592 O O . ASP A 1 73 ? 5.520 21.481 6.576 1.00 90.56 73 ASP A O 1
ATOM 596 N N . ASP A 1 74 ? 5.424 20.241 4.710 1.00 90.38 74 ASP A N 1
ATOM 597 C CA . ASP A 1 74 ? 4.565 21.150 3.949 1.00 90.38 74 ASP A CA 1
ATOM 598 C C . ASP A 1 74 ? 3.062 20.888 4.172 1.00 90.38 74 ASP A C 1
ATOM 600 O O . ASP A 1 74 ? 2.220 21.498 3.514 1.00 90.38 74 ASP A O 1
ATOM 604 N N . GLY A 1 75 ? 2.722 20.006 5.118 1.00 90.12 75 GLY A N 1
ATOM 605 C CA . GLY A 1 75 ? 1.352 19.668 5.499 1.00 90.12 75 GLY A CA 1
ATOM 606 C C . GLY A 1 75 ? 0.681 18.633 4.598 1.00 90.12 75 GLY A C 1
ATOM 607 O O . GLY A 1 75 ? -0.479 18.297 4.834 1.00 90.12 75 GLY A O 1
ATOM 608 N N . THR A 1 76 ? 1.375 18.111 3.584 1.00 92.19 76 THR A N 1
ATOM 609 C CA . THR A 1 76 ? 0.839 17.056 2.715 1.00 92.19 76 THR A CA 1
ATOM 610 C C . THR A 1 76 ? 0.894 15.673 3.378 1.00 92.19 76 THR A C 1
ATOM 612 O O . THR A 1 76 ? 1.590 15.452 4.373 1.00 92.19 76 THR A O 1
ATOM 615 N N . SER A 1 77 ? 0.121 14.726 2.838 1.00 91.75 77 SER A N 1
ATOM 616 C CA . SER A 1 77 ? 0.072 13.336 3.314 1.00 91.75 77 SER A CA 1
ATOM 617 C C . SER A 1 77 ? 1.059 12.399 2.638 1.00 91.75 77 SER A C 1
ATOM 619 O O . SER A 1 77 ? 1.294 11.298 3.130 1.00 91.75 77 SER A O 1
ATOM 621 N N . SER A 1 78 ? 1.611 12.808 1.503 1.00 92.94 78 SER A N 1
ATOM 622 C CA . SER A 1 78 ? 2.453 11.975 0.657 1.00 92.94 78 SER A CA 1
ATOM 623 C C . SER A 1 78 ? 3.795 12.655 0.433 1.00 92.94 78 SER A C 1
ATOM 625 O O . SER A 1 78 ? 3.811 13.847 0.121 1.00 92.94 78 SER A O 1
ATOM 627 N N . PRO A 1 79 ? 4.912 11.917 0.479 1.00 94.00 79 PRO A N 1
ATOM 628 C CA . PRO A 1 79 ? 6.211 12.497 0.204 1.00 94.00 79 PRO A CA 1
ATOM 629 C C . PRO A 1 79 ? 6.313 12.887 -1.265 1.00 94.00 79 PRO A C 1
ATOM 631 O O . PRO A 1 79 ? 5.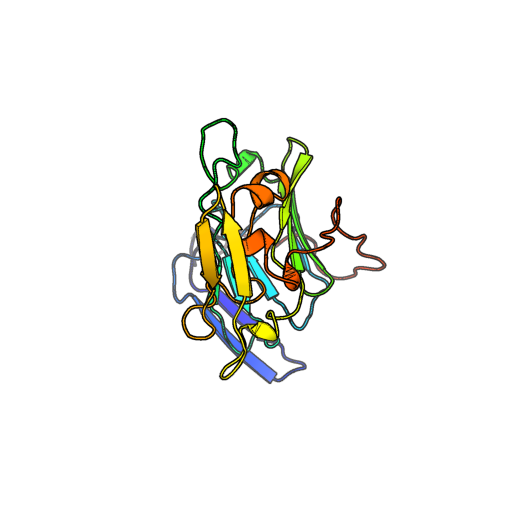742 12.232 -2.147 1.00 94.00 79 PRO A O 1
ATOM 634 N N . ARG A 1 80 ? 7.113 13.914 -1.542 1.00 93.50 80 ARG A N 1
ATOM 635 C CA . ARG A 1 80 ? 7.433 14.287 -2.918 1.00 93.50 80 ARG A CA 1
ATOM 636 C C . ARG A 1 80 ? 8.302 13.222 -3.567 1.00 93.50 80 ARG A C 1
ATOM 638 O O . ARG A 1 80 ? 9.109 12.556 -2.918 1.00 93.50 80 ARG A O 1
ATOM 645 N N . ARG A 1 81 ? 8.181 13.082 -4.886 1.00 92.06 81 ARG A N 1
ATOM 646 C CA . ARG A 1 81 ? 8.927 12.082 -5.662 1.00 92.06 81 ARG A CA 1
ATOM 647 C C . ARG A 1 81 ? 10.437 12.159 -5.421 1.00 92.06 81 ARG A C 1
ATOM 649 O O . ARG A 1 81 ? 11.114 11.131 -5.360 1.00 92.06 81 ARG A O 1
ATOM 656 N N . GLU A 1 82 ? 10.983 13.367 -5.356 1.00 93.25 82 GLU A N 1
ATOM 657 C CA . GLU A 1 82 ? 12.404 13.622 -5.141 1.00 93.25 82 GLU A CA 1
ATOM 658 C C . GLU A 1 82 ? 12.908 13.108 -3.792 1.00 93.25 82 GLU A C 1
ATOM 660 O O . GLU A 1 82 ? 14.098 12.797 -3.688 1.00 93.25 82 GLU A O 1
ATOM 665 N N . ASP A 1 83 ? 12.027 12.970 -2.804 1.00 95.00 83 ASP A N 1
ATOM 666 C CA . ASP A 1 83 ? 12.343 12.498 -1.460 1.00 95.00 83 ASP A CA 1
ATOM 667 C C . ASP A 1 83 ? 12.241 10.982 -1.319 1.00 95.00 83 ASP A C 1
ATOM 669 O O . ASP A 1 83 ? 12.800 10.421 -0.378 1.00 95.00 83 ASP A O 1
ATOM 673 N N . ILE A 1 84 ? 11.615 10.292 -2.274 1.00 95.69 84 ILE A N 1
ATOM 674 C CA . ILE A 1 84 ? 11.501 8.832 -2.261 1.00 95.69 84 ILE A CA 1
ATOM 675 C C . ILE A 1 84 ? 12.865 8.185 -2.532 1.00 95.69 84 ILE A C 1
ATOM 677 O O . ILE A 1 84 ? 13.485 8.383 -3.585 1.00 95.69 84 ILE A O 1
ATOM 681 N N . VAL A 1 85 ? 13.299 7.344 -1.592 1.00 96.62 85 VAL A N 1
ATOM 682 C CA . VAL A 1 85 ? 14.521 6.533 -1.677 1.00 96.62 85 VAL A CA 1
ATOM 683 C C . VAL A 1 85 ? 14.212 5.155 -2.249 1.00 96.62 85 VAL A C 1
ATOM 685 O O . VAL A 1 85 ? 14.865 4.712 -3.195 1.00 96.62 85 VAL A O 1
ATOM 688 N N . SER A 1 86 ? 13.215 4.472 -1.686 1.00 96.31 86 SER A N 1
ATOM 689 C CA . SER A 1 86 ? 12.861 3.115 -2.095 1.00 96.31 86 SER A CA 1
ATOM 690 C C . SER A 1 86 ? 11.425 2.761 -1.753 1.00 96.31 86 SER A C 1
ATOM 692 O O . SER A 1 86 ? 10.880 3.264 -0.772 1.00 96.31 86 SER A O 1
ATOM 694 N N . PHE A 1 87 ? 10.871 1.816 -2.501 1.00 96.88 87 PHE A N 1
ATOM 695 C CA . PHE A 1 87 ? 9.617 1.152 -2.192 1.00 96.88 87 PHE A CA 1
ATOM 696 C C . PHE A 1 87 ? 9.849 -0.358 -2.052 1.00 96.88 87 PHE A C 1
ATOM 698 O O . PHE A 1 87 ? 10.437 -0.987 -2.928 1.00 96.88 87 PHE A O 1
ATOM 705 N N . THR A 1 88 ? 9.416 -0.941 -0.942 1.00 97.81 88 THR A N 1
ATOM 706 C CA . THR A 1 88 ? 9.639 -2.347 -0.600 1.00 97.81 88 THR A CA 1
ATOM 707 C C . THR A 1 88 ? 8.312 -3.003 -0.258 1.00 97.81 88 THR A C 1
ATOM 709 O O . THR A 1 88 ? 7.558 -2.465 0.545 1.00 97.81 88 THR A O 1
ATOM 712 N N . VAL A 1 89 ? 8.033 -4.181 -0.808 1.00 97.69 89 VAL A N 1
ATOM 713 C CA . VAL A 1 89 ? 6.829 -4.957 -0.491 1.00 97.69 89 VAL A CA 1
ATOM 714 C C . VAL A 1 89 ? 7.221 -6.319 0.064 1.00 97.69 89 VAL A C 1
ATOM 716 O O . VAL A 1 89 ? 7.561 -7.246 -0.672 1.00 97.69 89 VAL A O 1
ATOM 719 N N . VAL A 1 90 ? 7.179 -6.457 1.384 1.00 97.81 90 VAL A N 1
ATOM 720 C CA . VAL A 1 90 ? 7.663 -7.636 2.117 1.00 97.81 90 VAL A CA 1
ATOM 721 C C . VAL A 1 90 ? 6.665 -8.031 3.195 1.00 97.81 90 VAL A C 1
ATOM 723 O O . VAL A 1 90 ? 6.020 -7.169 3.786 1.00 97.81 90 VAL A O 1
ATOM 726 N N . ASN A 1 91 ? 6.545 -9.333 3.467 1.00 97.00 91 ASN A N 1
ATOM 727 C CA . ASN A 1 91 ? 5.587 -9.880 4.434 1.00 97.00 91 ASN A CA 1
ATOM 728 C C . ASN A 1 91 ? 4.149 -9.420 4.163 1.00 97.00 91 ASN A C 1
ATOM 730 O O . ASN A 1 91 ? 3.399 -9.140 5.097 1.00 97.00 91 ASN A O 1
ATOM 734 N N . ASP A 1 92 ? 3.795 -9.307 2.882 1.00 98.00 92 ASP A N 1
ATOM 735 C CA . ASP A 1 92 ? 2.475 -8.872 2.446 1.00 98.00 92 ASP A CA 1
ATOM 736 C C . ASP A 1 92 ? 2.089 -7.453 2.948 1.00 98.00 92 ASP A C 1
ATOM 738 O O . ASP A 1 92 ? 0.925 -7.126 3.184 1.00 98.00 92 ASP A O 1
ATOM 742 N N . GLN A 1 93 ? 3.093 -6.585 3.110 1.00 97.56 93 GLN A N 1
ATOM 743 C CA . GLN A 1 93 ? 2.959 -5.181 3.502 1.00 97.56 93 GLN A CA 1
ATOM 744 C C . GLN A 1 93 ? 3.861 -4.306 2.624 1.00 97.56 93 GLN A C 1
ATOM 746 O O . GLN A 1 93 ? 4.975 -4.698 2.271 1.00 97.56 93 GLN A O 1
ATOM 751 N N . GLY A 1 94 ? 3.383 -3.118 2.253 1.00 97.56 94 GLY A N 1
ATOM 752 C CA . GLY A 1 94 ? 4.180 -2.147 1.509 1.00 97.56 94 GLY A CA 1
ATOM 753 C C . GLY A 1 94 ? 4.853 -1.132 2.424 1.00 97.56 94 GLY A C 1
ATOM 754 O O . GLY A 1 94 ? 4.254 -0.695 3.400 1.00 97.56 94 GLY A O 1
ATOM 755 N N . PHE A 1 95 ? 6.067 -0.723 2.062 1.00 97.88 95 PHE A N 1
ATOM 756 C CA . PHE A 1 95 ? 6.897 0.227 2.796 1.00 97.88 95 PHE A CA 1
ATOM 757 C C . PHE A 1 95 ? 7.592 1.188 1.840 1.00 97.88 95 PHE A C 1
ATOM 759 O O . PHE A 1 95 ? 8.318 0.753 0.949 1.00 97.88 95 PHE A O 1
ATOM 766 N N . LEU A 1 96 ? 7.445 2.487 2.050 1.00 97.12 96 LEU A N 1
ATOM 767 C CA . LEU A 1 96 ? 8.165 3.514 1.312 1.00 97.12 96 LEU A CA 1
ATOM 768 C C . LEU A 1 96 ? 9.100 4.265 2.255 1.00 97.12 96 LEU A C 1
ATOM 770 O O . LEU A 1 96 ? 8.681 4.724 3.312 1.00 97.12 96 LEU A O 1
ATOM 774 N N . LEU A 1 97 ? 10.368 4.378 1.861 1.00 97.38 97 LEU A N 1
ATOM 775 C CA . LEU A 1 97 ? 11.409 5.095 2.596 1.00 97.38 97 LEU A CA 1
ATOM 776 C C . LEU A 1 97 ? 11.674 6.446 1.940 1.00 97.38 97 LEU A C 1
ATOM 778 O O . LEU A 1 97 ? 11.885 6.503 0.723 1.00 97.38 97 LEU A O 1
ATOM 782 N N . THR A 1 98 ? 11.751 7.500 2.747 1.00 96.56 98 THR A N 1
ATOM 783 C CA . THR A 1 98 ? 12.159 8.833 2.289 1.00 96.56 98 THR A CA 1
ATOM 784 C C . THR A 1 98 ? 13.589 9.183 2.704 1.00 96.56 98 THR A C 1
ATOM 786 O O . THR A 1 98 ? 14.180 8.550 3.583 1.00 96.56 98 THR A O 1
ATOM 789 N N . LYS A 1 99 ? 14.163 10.223 2.089 1.00 96.31 99 LYS A N 1
ATOM 790 C CA . LYS A 1 99 ? 15.493 10.761 2.426 1.00 96.31 99 LYS A CA 1
ATOM 791 C C . LYS A 1 99 ? 15.582 11.268 3.864 1.00 96.31 99 LYS A C 1
ATOM 793 O O . LYS A 1 99 ? 16.645 11.197 4.469 1.00 96.31 99 LYS A O 1
ATOM 798 N N . GLN A 1 100 ? 14.467 11.750 4.402 1.00 94.19 100 GLN A N 1
ATOM 799 C CA . GLN A 1 100 ? 14.323 12.217 5.780 1.00 94.19 100 GLN A CA 1
ATOM 800 C C . GLN A 1 100 ? 14.291 11.049 6.783 1.00 94.19 100 GLN A C 1
ATOM 802 O O . GLN A 1 100 ? 14.235 11.276 7.987 1.00 94.19 100 GLN A O 1
ATOM 807 N N . GLY A 1 101 ? 14.300 9.799 6.305 1.00 94.44 101 GLY A N 1
ATOM 808 C CA . GLY A 1 101 ? 14.184 8.609 7.142 1.00 94.44 101 GLY A CA 1
ATOM 809 C C . GLY A 1 101 ? 12.748 8.292 7.563 1.00 94.44 101 GLY A C 1
ATOM 810 O O . GLY A 1 101 ? 12.554 7.424 8.411 1.00 94.44 101 GLY A O 1
ATOM 811 N N . ARG A 1 102 ? 11.737 8.955 6.978 1.00 94.44 102 ARG A N 1
ATOM 812 C CA . ARG A 1 102 ? 10.331 8.600 7.206 1.00 94.44 102 ARG A CA 1
ATOM 813 C C . ARG A 1 102 ? 10.019 7.284 6.508 1.00 94.44 102 ARG A C 1
ATOM 815 O O . ARG A 1 102 ? 10.505 7.020 5.405 1.00 94.44 102 ARG A O 1
ATOM 822 N N . ILE A 1 103 ? 9.179 6.482 7.153 1.00 95.88 103 ILE A N 1
ATOM 823 C CA . ILE A 1 103 ? 8.648 5.248 6.585 1.00 95.88 103 ILE A CA 1
ATOM 824 C C . ILE A 1 103 ? 7.144 5.411 6.464 1.00 95.88 103 ILE A C 1
ATOM 826 O O . ILE A 1 103 ? 6.458 5.592 7.463 1.00 95.88 103 ILE A O 1
ATOM 830 N N . TYR A 1 104 ? 6.648 5.313 5.241 1.00 96.38 104 TYR A N 1
ATOM 831 C CA . TYR A 1 104 ? 5.233 5.119 4.975 1.00 96.38 104 TYR A CA 1
ATOM 832 C C . TYR A 1 104 ? 4.974 3.627 4.873 1.00 96.38 104 TYR A C 1
ATOM 834 O O . TYR A 1 104 ? 5.738 2.927 4.209 1.00 96.38 104 TYR A O 1
ATOM 842 N N . MET A 1 105 ? 3.925 3.121 5.509 1.00 97.06 105 MET A N 1
ATOM 843 C CA . MET A 1 105 ? 3.604 1.698 5.437 1.00 97.06 105 MET A CA 1
ATOM 844 C C . MET A 1 105 ? 2.115 1.444 5.338 1.00 97.06 105 MET A C 1
ATOM 846 O O . MET A 1 105 ? 1.308 2.249 5.797 1.00 97.06 105 MET A O 1
ATOM 850 N N . SER A 1 106 ? 1.773 0.302 4.753 1.00 97.38 106 SER A N 1
ATOM 851 C CA . SER A 1 106 ? 0.411 -0.205 4.785 1.00 97.38 106 SER A CA 1
ATOM 852 C C . SER A 1 106 ? 0.136 -1.020 6.050 1.00 97.38 106 SER A C 1
ATOM 854 O O . SER A 1 106 ? 1.047 -1.370 6.798 1.00 97.38 106 SER A O 1
ATOM 856 N N . SER A 1 107 ? -1.126 -1.368 6.298 1.00 97.19 107 SER A N 1
ATOM 857 C CA . SER A 1 107 ? -1.501 -2.241 7.421 1.00 97.19 107 SER A CA 1
ATOM 858 C C . SER A 1 107 ? -0.942 -3.663 7.299 1.00 97.19 107 SER A C 1
ATOM 860 O O . SER A 1 107 ? -0.463 -4.091 6.243 1.00 97.19 107 SER A O 1
ATOM 862 N N . LYS A 1 108 ? -0.956 -4.407 8.413 1.00 97.31 108 LYS A N 1
ATOM 863 C CA . LYS A 1 108 ? -0.573 -5.832 8.470 1.00 97.31 108 LYS A CA 1
ATOM 864 C C . LYS A 1 108 ? -1.490 -6.701 7.604 1.00 97.31 108 LYS A C 1
ATOM 866 O O . LYS A 1 108 ? -2.623 -6.283 7.373 1.00 97.31 108 LYS A O 1
ATOM 871 N N . PRO A 1 109 ? -1.041 -7.903 7.179 1.00 97.12 109 PRO A N 1
ATOM 872 C CA . PRO A 1 109 ? -1.677 -8.695 6.123 1.00 97.12 109 PRO A CA 1
ATOM 873 C C . PRO A 1 109 ? -2.977 -9.413 6.488 1.00 97.12 109 PRO A C 1
ATOM 875 O O . PRO A 1 109 ? -3.132 -10.615 6.275 1.00 97.12 109 PRO A O 1
ATOM 878 N N . PHE A 1 110 ? -3.919 -8.676 7.067 1.00 97.00 110 PHE A N 1
ATOM 879 C CA . PHE A 1 110 ? -5.245 -9.146 7.430 1.00 97.00 110 PHE A CA 1
ATOM 880 C C . PHE A 1 110 ? -6.204 -7.973 7.659 1.00 97.00 110 PHE A C 1
ATOM 882 O O . PHE A 1 110 ? -5.800 -6.892 8.095 1.00 97.00 110 PHE A O 1
ATOM 889 N N . ASP A 1 111 ? -7.488 -8.206 7.402 1.00 95.94 111 ASP A N 1
ATOM 890 C CA . ASP A 1 111 ? -8.561 -7.319 7.845 1.00 95.94 111 ASP A CA 1
ATOM 891 C C . ASP A 1 111 ? -8.896 -7.585 9.314 1.00 95.94 111 ASP A C 1
ATOM 893 O O . ASP A 1 111 ? -8.813 -8.721 9.786 1.00 95.94 111 ASP A O 1
ATOM 897 N N . ASP A 1 112 ? -9.290 -6.546 10.052 1.00 96.88 112 ASP A N 1
ATOM 898 C CA . ASP A 1 112 ? -9.690 -6.716 11.447 1.00 96.88 112 ASP A CA 1
ATOM 899 C C . ASP A 1 112 ? -10.945 -7.608 11.534 1.00 96.88 112 ASP A C 1
ATOM 901 O O . ASP A 1 112 ? -12.003 -7.223 11.026 1.00 96.88 112 ASP A O 1
ATOM 905 N N . PRO A 1 113 ? -10.883 -8.775 12.203 1.00 95.62 113 PRO A N 1
ATOM 906 C CA . PRO A 1 113 ? -12.001 -9.715 12.237 1.00 95.62 113 PRO A CA 1
ATOM 907 C C . PRO A 1 113 ? -13.244 -9.139 12.926 1.00 95.62 113 PRO A C 1
ATOM 909 O O . PRO A 1 113 ? -14.360 -9.569 12.644 1.00 95.62 113 PRO A O 1
ATOM 912 N N . ARG A 1 114 ? -13.090 -8.127 13.792 1.00 97.00 114 ARG A N 1
ATOM 913 C CA . ARG A 1 114 ? -14.224 -7.448 14.442 1.00 97.00 114 ARG A CA 1
ATOM 914 C C . ARG A 1 114 ? -15.056 -6.632 13.452 1.00 97.00 114 ARG A C 1
ATOM 916 O O . ARG A 1 114 ? -16.211 -6.320 13.741 1.00 97.00 114 ARG A O 1
ATOM 923 N N . LEU A 1 115 ? -14.467 -6.289 12.307 1.00 96.88 115 LEU A N 1
ATOM 924 C CA . LEU A 1 115 ? -15.074 -5.521 11.225 1.00 96.88 115 LEU A CA 1
ATOM 925 C C . LEU A 1 115 ? -15.560 -6.395 10.058 1.00 96.88 115 LEU A C 1
ATOM 927 O O . LEU A 1 115 ? -16.113 -5.859 9.101 1.00 96.88 115 LEU A O 1
ATOM 931 N N . ALA A 1 116 ? -15.402 -7.720 10.133 1.00 95.12 116 ALA A N 1
ATOM 932 C CA . ALA A 1 116 ? -15.964 -8.641 9.148 1.00 95.12 116 ALA A CA 1
ATOM 933 C C . ALA A 1 116 ? -17.510 -8.577 9.125 1.00 95.12 116 ALA A C 1
ATOM 935 O O . ALA A 1 116 ? -18.120 -8.185 10.127 1.00 95.12 116 ALA A O 1
ATOM 936 N N . PRO A 1 117 ? -18.180 -8.982 8.026 1.00 94.31 117 PRO A N 1
ATOM 937 C CA . PRO A 1 117 ? -19.642 -9.031 7.970 1.00 94.31 117 PRO A CA 1
ATOM 938 C C . PRO A 1 117 ? -20.248 -9.798 9.158 1.00 94.31 117 PRO A C 1
ATOM 940 O O . PRO A 1 117 ? -19.868 -10.931 9.433 1.00 94.31 117 PRO A O 1
ATOM 943 N N . GLY A 1 118 ? -21.181 -9.167 9.880 1.00 93.44 118 GLY A N 1
ATOM 944 C CA . GLY A 1 118 ? -21.786 -9.728 11.100 1.00 93.44 118 GLY A CA 1
ATOM 945 C C . GLY A 1 118 ? -20.946 -9.582 12.379 1.00 93.44 118 GLY A C 1
ATOM 946 O O . GLY A 1 118 ? -21.393 -9.993 13.447 1.00 93.44 118 GLY A O 1
ATOM 947 N N . GLY A 1 119 ? -19.757 -8.981 12.295 1.00 95.69 119 GLY A N 1
ATOM 948 C CA . GLY A 1 119 ? -18.879 -8.737 13.435 1.00 95.69 119 GLY A CA 1
ATOM 949 C C . GLY A 1 119 ? -19.433 -7.717 14.445 1.00 95.69 119 GLY A C 1
ATOM 950 O O . GLY A 1 119 ? -20.376 -6.975 14.161 1.00 95.69 119 GLY A O 1
ATOM 951 N N . PRO A 1 120 ? -18.838 -7.635 15.647 1.00 96.50 120 PRO A N 1
ATOM 952 C CA . PRO A 1 120 ? -19.294 -6.723 16.696 1.00 96.50 120 PRO A CA 1
ATOM 953 C C . PRO A 1 120 ? -19.017 -5.238 16.397 1.00 96.50 120 PRO A C 1
ATOM 955 O O . PRO A 1 120 ? -19.657 -4.365 16.995 1.00 96.50 120 PRO A O 1
ATOM 958 N N . GLY A 1 121 ? -18.099 -4.928 15.475 1.00 97.12 121 GLY A N 1
ATOM 959 C CA . GLY A 1 121 ? -17.516 -3.598 15.313 1.00 97.12 121 GLY A CA 1
ATOM 960 C C . GLY A 1 121 ? -16.425 -3.307 16.348 1.00 97.12 121 GLY A C 1
ATOM 961 O O . GLY A 1 121 ? -16.091 -4.154 17.177 1.00 97.12 121 GLY A O 1
ATOM 962 N N . ILE A 1 122 ? -15.874 -2.094 16.308 1.00 97.50 122 ILE A N 1
ATOM 963 C CA . ILE A 1 122 ? -14.853 -1.629 17.258 1.00 97.50 122 ILE A CA 1
ATOM 964 C C . ILE A 1 122 ? -15.394 -0.404 17.983 1.00 97.50 122 ILE A C 1
ATOM 966 O O . ILE A 1 122 ? -15.615 0.627 17.354 1.00 97.50 122 ILE A O 1
ATOM 970 N N . THR A 1 123 ? -15.614 -0.522 19.289 1.00 97.25 123 THR A N 1
ATOM 971 C CA . THR A 1 123 ? -15.977 0.606 20.154 1.00 97.25 123 THR A CA 1
ATOM 972 C C . THR A 1 123 ? -14.709 1.232 20.719 1.00 97.25 123 THR A C 1
ATOM 974 O O . THR A 1 123 ? -13.824 0.505 21.169 1.00 97.25 123 THR A O 1
ATOM 977 N N . TYR A 1 124 ? -14.621 2.558 20.695 1.00 94.94 124 TYR A N 1
ATOM 978 C CA . TYR A 1 124 ? -13.484 3.309 21.221 1.00 94.94 124 TYR A CA 1
ATOM 979 C C . TYR A 1 124 ? -13.940 4.641 21.820 1.00 94.94 124 TYR A C 1
ATOM 981 O O . TYR A 1 124 ? -15.044 5.100 21.536 1.00 94.94 124 TYR A O 1
ATOM 989 N N . GLU A 1 125 ? -13.092 5.251 22.645 1.00 93.88 125 GLU A N 1
ATOM 990 C CA . GLU A 1 125 ? -13.349 6.551 23.265 1.00 93.88 125 GLU A CA 1
ATOM 991 C C . GLU A 1 125 ? -12.406 7.609 22.685 1.00 93.88 125 GLU A C 1
ATOM 993 O O . GLU A 1 125 ? -11.209 7.356 22.517 1.00 93.88 125 GLU A O 1
ATOM 998 N N . LEU A 1 126 ? -12.948 8.786 22.376 1.00 90.75 126 LEU A N 1
ATOM 999 C CA . LEU A 1 126 ? -12.197 9.946 21.909 1.00 90.75 126 LEU A CA 1
ATOM 1000 C C . LEU A 1 126 ? -12.781 11.206 22.551 1.00 90.75 126 LEU A C 1
ATOM 1002 O O . LEU A 1 126 ? -13.963 11.488 22.406 1.00 90.75 126 LEU A O 1
ATOM 1006 N N . GLY A 1 127 ? -11.964 11.962 23.289 1.00 89.81 127 GLY A N 1
ATOM 1007 C CA . GLY A 1 127 ? -12.416 13.209 23.922 1.00 89.81 127 GLY A CA 1
ATOM 1008 C C . GLY A 1 127 ? -13.554 13.038 24.941 1.00 89.81 127 GLY A C 1
ATOM 1009 O O . GLY A 1 127 ? -14.313 13.978 25.151 1.00 89.81 127 GLY A O 1
ATOM 1010 N N . GLY A 1 128 ? -13.689 11.857 25.556 1.00 93.00 128 GLY A N 1
ATOM 1011 C CA . GLY A 1 128 ? -14.789 11.530 26.472 1.00 93.00 128 GLY A CA 1
ATOM 1012 C C . GLY A 1 128 ? -16.071 11.045 25.784 1.00 93.00 128 GLY A C 1
ATOM 1013 O O . GLY A 1 128 ? -17.036 10.707 26.469 1.00 93.00 128 GLY A O 1
ATOM 1014 N N . GLU A 1 129 ? -16.099 10.983 24.450 1.00 95.69 129 GLU A N 1
ATOM 1015 C CA . GLU A 1 129 ? -17.218 10.441 23.680 1.00 95.69 129 GLU A CA 1
ATOM 1016 C C . GLU A 1 129 ? -16.938 9.009 23.217 1.00 95.69 129 GLU A C 1
ATOM 1018 O O . GLU A 1 129 ? -15.829 8.663 22.803 1.00 95.69 129 GLU A O 1
ATOM 1023 N N . ILE A 1 130 ? -17.970 8.163 23.266 1.00 96.06 130 ILE A N 1
ATOM 1024 C CA . ILE A 1 130 ? -17.901 6.785 22.777 1.00 96.06 130 ILE A CA 1
ATOM 1025 C C . ILE A 1 130 ? -18.281 6.760 21.298 1.00 96.06 130 ILE A C 1
ATOM 1027 O O . ILE A 1 130 ? -19.401 7.096 20.915 1.00 96.06 130 ILE A O 1
ATOM 1031 N N . HIS A 1 131 ? -17.371 6.256 20.475 1.00 95.50 131 HIS A N 1
ATOM 1032 C CA . HIS A 1 131 ? -17.556 6.059 19.046 1.00 95.50 131 HIS A CA 1
ATOM 1033 C C . HIS A 1 131 ? -17.520 4.574 18.682 1.00 95.50 131 HIS A C 1
ATOM 1035 O O . HIS A 1 131 ? -17.076 3.715 19.451 1.00 95.50 131 HIS A O 1
ATOM 1041 N N . LYS A 1 132 ? -17.997 4.257 17.473 1.00 95.75 132 LYS A N 1
ATOM 1042 C CA . LYS A 1 132 ? -18.001 2.889 16.955 1.00 95.75 132 LYS A CA 1
ATOM 1043 C C . LYS A 1 132 ? -17.655 2.832 15.473 1.00 95.75 132 LYS A C 1
ATOM 1045 O O . LYS A 1 132 ? -18.359 3.403 14.644 1.00 95.75 132 LYS A O 1
ATOM 1050 N N . ILE A 1 133 ? -16.646 2.032 15.138 1.00 96.00 133 ILE A N 1
ATOM 1051 C CA . ILE A 1 133 ? -16.387 1.580 13.769 1.00 96.00 133 ILE A CA 1
ATOM 1052 C C . ILE A 1 133 ? -17.333 0.412 13.487 1.00 96.00 133 ILE A C 1
ATOM 1054 O O . ILE A 1 133 ? -17.246 -0.649 14.116 1.00 96.00 133 ILE A O 1
ATOM 1058 N N . ALA A 1 134 ? -18.280 0.614 12.576 1.00 95.06 134 ALA A N 1
ATOM 1059 C CA . ALA A 1 134 ? -19.265 -0.403 12.230 1.00 95.06 134 ALA A CA 1
ATOM 1060 C C . ALA A 1 134 ? -18.719 -1.360 11.150 1.00 95.06 134 ALA A C 1
ATOM 1062 O O . ALA A 1 134 ? -18.099 -0.891 10.198 1.00 95.06 134 ALA A O 1
ATOM 1063 N N . PRO A 1 135 ? -19.035 -2.669 11.199 1.00 94.81 135 PRO A N 1
ATOM 1064 C CA . PRO A 1 135 ? -18.617 -3.621 10.161 1.00 94.81 135 PRO A CA 1
ATOM 1065 C C . PRO A 1 135 ? -19.084 -3.262 8.744 1.00 94.81 135 PRO A C 1
ATOM 1067 O O . PRO A 1 135 ? -18.429 -3.585 7.764 1.00 94.81 135 PRO A O 1
ATOM 1070 N N . ARG A 1 136 ? -20.221 -2.564 8.620 1.00 90.75 136 ARG A N 1
ATOM 1071 C CA . ARG A 1 136 ? -20.754 -2.087 7.330 1.00 90.75 136 ARG A CA 1
ATOM 1072 C C . ARG A 1 136 ? -19.959 -0.926 6.717 1.00 90.75 136 ARG A C 1
ATOM 1074 O O . ARG A 1 136 ? -20.207 -0.553 5.576 1.00 90.75 136 ARG A O 1
ATOM 1081 N N . SER A 1 137 ? -19.069 -0.305 7.488 1.00 89.69 137 SER A N 1
ATOM 1082 C CA . SER A 1 137 ? -18.258 0.841 7.068 1.00 89.69 137 SER A CA 1
ATOM 1083 C C . SER A 1 137 ? -16.884 0.766 7.745 1.00 89.69 137 SER A C 1
ATOM 1085 O O . SER A 1 137 ? -16.566 1.603 8.588 1.00 89.69 137 SER A O 1
ATOM 1087 N N . PRO A 1 138 ? -16.075 -0.259 7.419 1.00 89.69 138 PRO A N 1
ATOM 1088 C CA . PRO A 1 138 ? -14.834 -0.553 8.136 1.00 89.69 138 PRO A CA 1
ATOM 1089 C C . PRO A 1 138 ? -13.672 0.387 7.762 1.00 89.69 138 PRO A C 1
ATOM 1091 O O . PRO A 1 138 ? -12.597 0.323 8.364 1.00 89.69 138 PRO A O 1
ATOM 1094 N N . GLY A 1 139 ? -13.876 1.267 6.778 1.00 90.25 139 GLY A N 1
ATOM 1095 C CA . GLY A 1 139 ? -12.817 2.055 6.154 1.00 90.25 139 GLY A CA 1
ATOM 1096 C C . GLY A 1 139 ? -11.963 1.204 5.206 1.00 90.25 139 GLY A C 1
ATOM 1097 O O . GLY A 1 139 ? -12.429 0.158 4.741 1.00 90.25 139 GLY A O 1
ATOM 1098 N N . PRO A 1 140 ? -10.726 1.635 4.909 1.00 90.19 140 PRO A N 1
ATOM 1099 C CA . PRO A 1 140 ? -9.824 0.892 4.039 1.00 90.19 140 PRO A CA 1
ATOM 1100 C C . PRO A 1 140 ? -9.543 -0.512 4.585 1.00 90.19 140 PRO A C 1
ATOM 1102 O O . PRO A 1 140 ? -9.199 -0.687 5.758 1.00 90.19 140 PRO A O 1
ATOM 1105 N N . ALA A 1 141 ? -9.689 -1.509 3.713 1.00 92.81 141 ALA A N 1
ATOM 1106 C CA . ALA A 1 141 ? -9.258 -2.877 3.974 1.00 92.81 141 ALA A CA 1
ATOM 1107 C C . ALA A 1 141 ? -7.722 -2.970 3.964 1.00 92.81 141 ALA A C 1
ATOM 1109 O O . ALA A 1 141 ? -7.038 -2.063 3.483 1.00 92.81 141 ALA A O 1
ATOM 1110 N N . TRP A 1 142 ? -7.182 -4.093 4.438 1.00 96.19 142 TRP A N 1
ATOM 1111 C CA . TRP A 1 142 ? -5.748 -4.378 4.504 1.00 96.19 142 TRP A CA 1
ATOM 1112 C C . TRP A 1 142 ? -4.996 -3.884 3.260 1.00 96.19 142 TRP A C 1
ATOM 1114 O O . TRP A 1 142 ? -5.361 -4.242 2.146 1.00 96.19 142 TRP A O 1
ATOM 1124 N N . GLY A 1 143 ? -3.950 -3.075 3.425 1.00 95.62 143 GLY A N 1
ATOM 1125 C CA . GLY A 1 143 ? -3.085 -2.695 2.306 1.00 95.62 143 GLY A CA 1
ATOM 1126 C C . GLY A 1 143 ? -3.585 -1.543 1.422 1.00 95.62 143 GLY A C 1
ATOM 1127 O O . GLY A 1 143 ? -2.877 -1.132 0.515 1.00 95.62 143 GLY A O 1
ATOM 1128 N N . LEU A 1 144 ? -4.787 -0.997 1.648 1.00 95.75 144 LEU A N 1
ATOM 1129 C CA . LEU A 1 144 ? -5.331 0.077 0.791 1.00 95.75 144 LEU A CA 1
ATOM 1130 C C . LEU A 1 144 ? -5.019 1.501 1.265 1.00 95.75 144 LEU A C 1
ATOM 1132 O O . LEU A 1 144 ? -5.421 2.468 0.621 1.00 95.75 144 LEU A O 1
ATOM 1136 N N . ASP A 1 145 ? -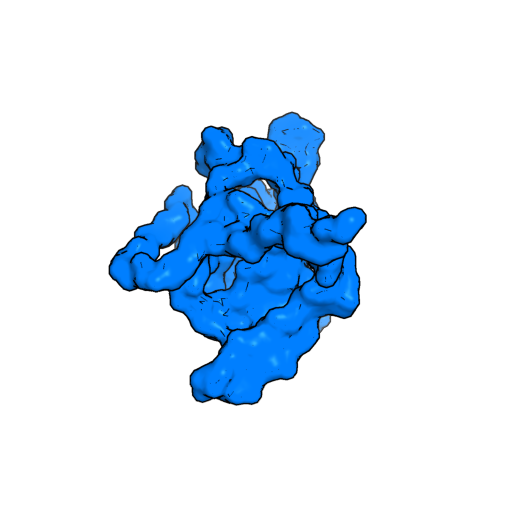4.291 1.627 2.366 1.00 93.75 145 ASP A N 1
ATOM 1137 C CA . ASP A 1 145 ? -3.882 2.898 2.951 1.00 93.75 145 ASP A CA 1
ATOM 1138 C C . ASP A 1 145 ? -2.401 2.819 3.337 1.00 93.75 145 ASP A C 1
ATOM 1140 O O . ASP A 1 145 ? -1.983 1.829 3.944 1.00 93.75 145 ASP A O 1
ATOM 1144 N N . TYR A 1 146 ? -1.636 3.844 2.963 1.00 95.75 146 TYR A N 1
ATOM 1145 C CA . TYR A 1 146 ? -0.253 4.079 3.356 1.00 95.75 146 TYR A CA 1
ATOM 1146 C C . TYR A 1 146 ? -0.152 5.317 4.249 1.00 95.75 146 TYR A C 1
ATOM 1148 O O . TYR A 1 146 ? -0.544 6.413 3.867 1.00 95.75 146 TYR A O 1
ATOM 1156 N N . PHE A 1 147 ? 0.470 5.185 5.413 1.00 94.56 147 PHE A N 1
ATOM 1157 C CA . PHE A 1 147 ? 0.584 6.280 6.379 1.00 94.56 147 PHE A CA 1
ATOM 1158 C C . PHE A 1 147 ? 1.978 6.317 6.993 1.00 94.56 147 PHE A C 1
ATOM 1160 O O . PHE A 1 147 ? 2.675 5.300 7.047 1.00 94.56 147 PHE A O 1
ATOM 1167 N N . ASN A 1 148 ? 2.372 7.488 7.491 1.00 95.00 148 ASN A N 1
ATOM 1168 C CA . ASN A 1 148 ? 3.496 7.598 8.410 1.00 95.00 148 ASN A CA 1
ATOM 1169 C C . ASN A 1 148 ? 3.032 7.099 9.795 1.00 95.00 148 ASN A C 1
ATOM 1171 O O . ASN A 1 148 ? 2.112 7.687 10.360 1.00 95.00 148 ASN A O 1
ATOM 1175 N N . PRO A 1 149 ? 3.638 6.061 10.398 1.00 93.44 149 PRO A N 1
ATOM 1176 C CA . PRO A 1 149 ? 3.222 5.555 11.708 1.00 93.44 149 PRO A CA 1
ATOM 1177 C C . PRO A 1 149 ? 3.176 6.607 12.817 1.00 93.44 149 PRO A C 1
ATOM 1179 O O . PRO A 1 149 ? 2.388 6.470 13.748 1.00 93.44 149 PRO A O 1
ATOM 1182 N N . GLN A 1 150 ? 3.968 7.678 12.708 1.00 92.44 150 GLN A N 1
ATOM 1183 C CA . GLN A 1 150 ? 3.947 8.790 13.661 1.00 92.44 150 GLN A CA 1
ATOM 1184 C C . GLN A 1 150 ? 2.603 9.532 13.681 1.00 92.44 150 GLN A C 1
ATOM 1186 O O . GLN A 1 150 ? 2.255 10.122 14.698 1.00 92.44 150 GLN A O 1
ATOM 1191 N N . THR A 1 151 ? 1.831 9.485 12.591 1.00 93.88 151 THR A N 1
ATOM 1192 C CA . THR A 1 151 ? 0.505 10.110 12.501 1.00 93.88 151 THR A CA 1
ATOM 1193 C C . THR A 1 151 ? -0.632 9.156 12.867 1.00 93.88 151 THR A C 1
ATOM 1195 O O . THR A 1 151 ? -1.777 9.595 12.959 1.00 93.88 151 THR A O 1
ATOM 1198 N N . LEU A 1 152 ? -0.347 7.871 13.126 1.00 93.88 152 LEU A N 1
ATOM 1199 C CA . LEU A 1 152 ? -1.358 6.876 13.498 1.00 93.88 152 LEU A CA 1
ATOM 1200 C C . LEU A 1 152 ? -2.200 7.279 14.723 1.00 93.88 152 LEU A C 1
ATOM 1202 O O . LEU A 1 152 ? -3.411 7.083 14.657 1.00 93.88 152 LEU A O 1
ATOM 1206 N N . PRO A 1 153 ? -1.653 7.897 15.793 1.00 92.38 153 PRO A N 1
ATOM 1207 C CA . PRO A 1 153 ? -2.461 8.358 16.930 1.00 92.38 153 PRO A CA 1
ATOM 1208 C C . PRO A 1 153 ? -3.545 9.391 16.577 1.00 92.38 153 PRO A C 1
ATOM 1210 O O . PRO A 1 153 ? -4.432 9.652 17.387 1.00 92.38 153 PRO A O 1
ATOM 1213 N N . HIS A 1 154 ? -3.493 9.983 15.382 1.00 90.69 154 HIS A N 1
ATOM 1214 C CA . HIS A 1 154 ? -4.496 10.924 14.876 1.00 90.69 154 HIS A CA 1
ATOM 1215 C C . HIS A 1 154 ? -5.497 10.280 13.904 1.00 90.69 154 HIS A C 1
ATOM 1217 O O . HIS A 1 154 ? -6.391 10.959 13.406 1.00 90.69 154 HIS A O 1
ATOM 1223 N N . LEU A 1 155 ? -5.365 8.979 13.638 1.00 91.56 155 LEU A N 1
ATOM 1224 C CA . LEU A 1 155 ? -6.226 8.214 12.741 1.00 91.56 155 LEU A CA 1
ATOM 1225 C C . LEU A 1 155 ? -7.158 7.290 13.527 1.00 91.56 155 LEU A C 1
ATOM 1227 O O . LEU A 1 155 ? -6.802 6.771 14.585 1.00 91.56 155 LEU A O 1
ATOM 1231 N N . VAL A 1 156 ? -8.345 7.019 12.983 1.00 92.00 156 VAL A N 1
ATOM 1232 C CA . VAL A 1 156 ? -9.273 6.025 13.556 1.00 92.00 156 VAL A CA 1
ATOM 1233 C C . VAL A 1 156 ? -8.730 4.595 13.398 1.00 92.00 156 VAL A C 1
ATOM 1235 O O . VAL A 1 156 ? -9.046 3.690 14.171 1.00 92.00 156 VAL A O 1
ATOM 1238 N N . GLU A 1 157 ? -7.842 4.397 12.429 1.00 93.62 157 GLU A N 1
ATOM 1239 C CA . GLU A 1 157 ? -7.099 3.170 12.159 1.00 93.62 157 GLU A CA 1
ATOM 1240 C C . GLU A 1 157 ? -6.321 2.671 13.381 1.00 93.62 157 GLU A C 1
ATOM 1242 O O . GLU A 1 157 ? -6.147 1.461 13.524 1.00 93.62 157 GLU A O 1
ATOM 1247 N N . GLN A 1 158 ? -5.933 3.557 14.308 1.00 94.69 158 GLN A N 1
ATOM 1248 C CA . GLN A 1 158 ? -5.224 3.184 15.536 1.00 94.69 158 GLN A CA 1
ATOM 1249 C C . GLN A 1 158 ? -5.985 2.184 16.415 1.00 94.69 158 GLN A C 1
ATOM 1251 O O . GLN A 1 158 ? -5.376 1.543 17.263 1.00 94.69 158 GLN A O 1
ATOM 1256 N N . TYR A 1 159 ? -7.301 2.026 16.237 1.00 95.31 159 TYR A N 1
ATOM 1257 C CA . TYR A 1 159 ? -8.108 1.072 17.004 1.00 95.31 159 TYR A CA 1
ATOM 1258 C C . TYR A 1 159 ? -8.215 -0.312 16.337 1.00 95.31 159 TYR A C 1
ATOM 1260 O O . TYR A 1 159 ? -8.752 -1.258 16.930 1.00 95.31 159 TYR A O 1
ATOM 1268 N N . LYS A 1 160 ? -7.707 -0.459 15.106 1.00 96.12 160 LYS A N 1
ATOM 1269 C CA . LYS A 1 160 ? -7.747 -1.699 14.323 1.00 96.12 160 LYS A CA 1
ATOM 1270 C C . LYS A 1 160 ? -6.547 -2.597 14.651 1.00 96.12 160 LYS A C 1
ATOM 1272 O O . LYS A 1 160 ? -5.417 -2.135 14.812 1.00 96.12 160 LYS A O 1
ATOM 1277 N N . ALA A 1 161 ? -6.775 -3.905 14.726 1.00 96.38 161 ALA A N 1
ATOM 1278 C CA . ALA A 1 161 ? -5.786 -4.914 15.111 1.00 96.38 161 ALA A CA 1
ATOM 1279 C C . ALA A 1 161 ? -4.610 -4.997 14.120 1.00 96.38 161 ALA A C 1
ATOM 1281 O O . ALA A 1 161 ? -3.462 -5.194 14.517 1.00 96.38 161 ALA A O 1
ATOM 1282 N N . ASN A 1 162 ? -4.880 -4.789 12.831 1.00 96.62 162 ASN A N 1
ATOM 1283 C CA . ASN A 1 162 ? -3.881 -4.777 11.760 1.00 96.62 162 ASN A CA 1
ATOM 1284 C C . ASN A 1 162 ? -3.013 -3.503 11.714 1.00 96.62 162 ASN A C 1
ATOM 1286 O O . ASN A 1 162 ? -2.078 -3.443 10.916 1.00 96.62 162 ASN A O 1
ATOM 1290 N N . TYR A 1 163 ? -3.262 -2.536 12.601 1.00 96.06 163 TYR A N 1
ATOM 1291 C CA . TYR A 1 163 ? -2.430 -1.345 12.812 1.00 96.06 163 TYR A CA 1
ATOM 1292 C C . TYR A 1 163 ? -1.667 -1.386 14.148 1.00 96.06 163 TYR A C 1
ATOM 1294 O O . TYR A 1 163 ? -0.938 -0.457 14.477 1.00 96.06 163 TYR A O 1
ATOM 1302 N N . GLN A 1 164 ? -1.785 -2.475 14.917 1.00 94.88 164 GLN A N 1
ATOM 1303 C CA . GLN A 1 164 ? -1.067 -2.636 16.186 1.00 94.88 164 GLN A CA 1
ATOM 1304 C C . GLN A 1 164 ? 0.319 -3.236 15.977 1.00 94.88 164 GLN A C 1
ATOM 1306 O O . GLN A 1 164 ? 0.488 -4.146 15.158 1.00 94.88 164 GLN A O 1
ATOM 1311 N N . ASN A 1 165 ? 1.291 -2.822 16.796 1.00 94.50 165 ASN A N 1
ATOM 1312 C CA . ASN A 1 165 ? 2.657 -3.363 16.807 1.00 94.50 165 ASN A CA 1
ATOM 1313 C C . ASN A 1 165 ? 3.307 -3.334 15.412 1.00 94.50 165 ASN A C 1
ATOM 1315 O O . ASN A 1 165 ? 3.808 -4.357 14.930 1.00 94.50 165 ASN A O 1
ATOM 1319 N N . LEU A 1 166 ? 3.176 -2.206 14.713 1.00 95.38 166 LEU A N 1
ATOM 1320 C CA . LEU A 1 166 ? 3.787 -1.991 13.404 1.00 95.38 166 LEU A CA 1
ATOM 1321 C C . LEU A 1 166 ? 5.316 -1.998 13.521 1.00 95.38 166 LEU A C 1
ATOM 1323 O O . LEU A 1 166 ? 5.850 -1.637 14.571 1.00 95.38 166 LEU A O 1
ATOM 1327 N N . PRO A 1 167 ? 6.036 -2.430 12.477 1.00 95.12 167 PRO A N 1
ATOM 1328 C CA . PRO A 1 167 ? 7.489 -2.439 12.515 1.00 95.12 167 PRO A CA 1
ATOM 1329 C C . PRO A 1 167 ? 8.046 -1.007 12.507 1.00 95.12 167 PRO A C 1
ATOM 1331 O O . PRO A 1 167 ? 7.620 -0.168 11.722 1.00 95.12 167 PRO A O 1
ATOM 1334 N N . GLU A 1 168 ? 9.054 -0.739 13.337 1.00 93.81 168 GLU A N 1
ATOM 1335 C CA . GLU A 1 168 ? 9.726 0.575 13.392 1.00 93.81 168 GLU A CA 1
ATOM 1336 C C . GLU A 1 168 ? 10.650 0.831 12.191 1.00 93.81 168 GLU A C 1
ATOM 1338 O O . GLU A 1 168 ? 11.042 1.962 11.918 1.00 93.81 168 GLU A O 1
ATOM 1343 N N . LYS A 1 169 ? 11.022 -0.233 11.471 1.00 95.06 169 LYS A N 1
ATOM 1344 C CA . LYS A 1 169 ? 11.887 -0.195 10.290 1.00 95.06 169 LYS A CA 1
ATOM 1345 C C . LYS A 1 169 ? 11.387 -1.153 9.221 1.00 95.06 169 LYS A C 1
ATOM 1347 O O . LYS A 1 169 ? 10.709 -2.129 9.531 1.00 95.06 169 LYS A O 1
ATOM 1352 N N . ILE A 1 170 ? 11.792 -0.921 7.975 1.00 96.88 170 ILE A N 1
ATOM 1353 C CA . ILE A 1 170 ? 11.497 -1.841 6.872 1.00 96.88 170 ILE A CA 1
ATOM 1354 C C . ILE A 1 170 ? 12.074 -3.227 7.211 1.00 96.88 170 ILE A C 1
ATOM 1356 O O . ILE A 1 170 ? 13.274 -3.319 7.500 1.00 96.88 170 ILE A O 1
ATOM 1360 N N . PRO A 1 171 ? 11.257 -4.298 7.196 1.00 96.81 171 PRO A N 1
ATOM 1361 C CA . PRO A 1 171 ? 11.747 -5.650 7.417 1.00 96.81 171 PRO A CA 1
ATOM 1362 C C . PRO A 1 171 ? 12.851 -6.019 6.424 1.00 96.81 171 PRO A C 1
ATOM 1364 O O . PRO A 1 171 ? 12.783 -5.698 5.238 1.00 96.81 171 PRO A O 1
ATOM 1367 N N . GLU A 1 172 ? 13.879 -6.706 6.916 1.00 95.12 172 GLU A N 1
ATOM 1368 C CA . GLU A 1 172 ? 14.998 -7.143 6.086 1.00 95.12 172 GLU A CA 1
ATOM 1369 C C . GLU A 1 172 ? 14.522 -8.145 5.025 1.00 95.12 172 GLU A C 1
ATOM 1371 O O . GLU A 1 172 ? 13.886 -9.151 5.346 1.00 95.12 172 GLU A O 1
ATOM 1376 N N . VAL A 1 173 ? 14.872 -7.895 3.761 1.00 95.69 173 VAL A N 1
ATOM 1377 C CA . VAL A 1 173 ? 14.632 -8.837 2.666 1.00 95.69 173 VAL A CA 1
ATOM 1378 C C . VAL A 1 173 ? 15.897 -9.660 2.434 1.00 95.69 173 VAL A C 1
ATOM 1380 O O . VAL A 1 173 ? 16.894 -9.151 1.924 1.00 95.69 173 VAL A O 1
ATOM 1383 N N . LYS A 1 174 ? 15.858 -10.943 2.799 1.00 92.00 174 LYS A N 1
ATOM 1384 C CA . LYS A 1 174 ? 16.994 -11.866 2.664 1.00 92.00 174 LYS A CA 1
ATOM 1385 C C . LYS A 1 174 ? 16.938 -12.622 1.340 1.00 92.00 174 LYS A C 1
ATOM 1387 O O . LYS A 1 174 ? 15.863 -13.029 0.913 1.00 92.00 174 LYS A O 1
ATOM 1392 N N . ASN A 1 175 ? 18.102 -12.853 0.729 1.00 90.56 175 ASN A N 1
ATOM 1393 C CA . ASN A 1 175 ? 18.267 -13.676 -0.479 1.00 90.56 175 ASN A CA 1
ATOM 1394 C C . ASN A 1 175 ? 17.354 -13.275 -1.657 1.00 90.56 175 ASN A C 1
ATOM 1396 O O . ASN A 1 175 ? 16.911 -14.131 -2.420 1.00 90.56 175 ASN A O 1
ATOM 1400 N N . TYR A 1 176 ? 17.051 -11.982 -1.807 1.00 91.31 176 TYR A N 1
ATOM 1401 C CA . TYR A 1 176 ? 16.234 -11.493 -2.916 1.00 91.31 176 TYR A CA 1
ATOM 1402 C C . TYR A 1 176 ? 17.001 -11.586 -4.236 1.00 91.31 176 TYR A C 1
ATOM 1404 O O . TYR A 1 176 ? 18.067 -10.994 -4.383 1.00 91.31 176 TYR A O 1
ATOM 1412 N N . THR A 1 177 ? 16.443 -12.323 -5.192 1.00 89.56 177 THR A N 1
ATOM 1413 C CA . THR A 1 177 ? 17.025 -12.543 -6.528 1.00 89.56 177 THR A CA 1
ATOM 1414 C C . THR A 1 177 ? 16.234 -11.861 -7.644 1.00 89.56 177 THR A C 1
ATOM 1416 O O . THR A 1 177 ? 16.570 -12.005 -8.818 1.00 89.56 177 THR A O 1
ATOM 1419 N N . GLY A 1 178 ? 15.171 -11.131 -7.293 1.00 88.00 178 GLY A N 1
ATOM 1420 C CA . GLY A 1 178 ? 14.377 -10.355 -8.238 1.00 88.00 178 GLY A CA 1
ATOM 1421 C C . GLY A 1 178 ? 15.055 -9.047 -8.644 1.00 88.00 178 GLY A C 1
ATOM 1422 O O . GLY A 1 178 ? 16.087 -8.649 -8.105 1.00 88.00 178 GLY A O 1
ATOM 1423 N N . TRP A 1 179 ? 14.432 -8.345 -9.587 1.00 86.88 179 TRP A N 1
ATOM 1424 C CA . TRP A 1 179 ? 14.835 -6.989 -9.951 1.00 86.88 179 TRP A CA 1
ATOM 1425 C C . TRP A 1 179 ? 14.588 -6.029 -8.788 1.00 86.88 179 TRP A C 1
ATOM 1427 O O . TRP A 1 179 ? 13.581 -6.145 -8.088 1.00 86.88 179 TRP A O 1
ATOM 1437 N N . ASP A 1 180 ? 15.491 -5.070 -8.609 1.00 90.25 180 ASP A N 1
ATOM 1438 C CA . ASP A 1 180 ? 15.383 -4.013 -7.603 1.00 90.25 180 ASP A CA 1
ATOM 1439 C C . ASP A 1 180 ? 15.032 -2.644 -8.209 1.00 90.25 180 ASP A C 1
ATOM 1441 O O . ASP A 1 180 ? 14.972 -1.653 -7.490 1.00 90.25 180 ASP A O 1
ATOM 1445 N N . HIS A 1 181 ? 14.819 -2.578 -9.525 1.00 90.75 181 HIS A N 1
ATOM 1446 C CA . HIS A 1 181 ? 14.395 -1.392 -10.262 1.00 90.75 181 HIS A CA 1
ATOM 1447 C C . HIS A 1 181 ? 13.516 -1.820 -11.431 1.00 90.75 181 HIS A C 1
ATOM 1449 O O . HIS A 1 181 ? 13.822 -2.789 -12.133 1.00 90.75 181 HIS A O 1
ATOM 1455 N N . MET A 1 182 ? 12.459 -1.056 -11.690 1.00 87.69 182 MET A N 1
ATOM 1456 C CA . MET A 1 182 ? 11.755 -1.175 -12.958 1.00 87.69 182 MET A CA 1
ATOM 1457 C C . MET A 1 182 ? 12.601 -0.547 -14.070 1.00 87.69 182 MET A C 1
ATOM 1459 O O . MET A 1 182 ? 13.256 0.477 -13.865 1.00 87.69 182 MET A O 1
ATOM 1463 N N . ARG A 1 183 ? 12.596 -1.159 -15.256 1.00 85.00 183 ARG A N 1
ATOM 1464 C CA . ARG A 1 183 ? 13.373 -0.694 -16.409 1.00 85.00 183 ARG A CA 1
ATOM 1465 C C . ARG A 1 183 ? 12.453 -0.209 -17.509 1.00 85.00 183 ARG A C 1
ATOM 1467 O O . ARG A 1 183 ? 11.471 -0.869 -17.835 1.00 85.00 183 ARG A O 1
ATOM 1474 N N . CYS A 1 184 ? 12.821 0.910 -18.108 1.00 85.06 184 CYS A N 1
ATOM 1475 C CA . CYS A 1 184 ? 12.240 1.358 -19.354 1.00 85.06 184 CYS A CA 1
ATOM 1476 C C . CYS A 1 184 ? 13.278 2.139 -20.152 1.00 85.06 184 CYS A C 1
ATOM 1478 O O . CYS A 1 184 ? 14.103 2.858 -19.589 1.00 85.06 184 CYS A O 1
ATOM 1480 N N . ASP A 1 185 ? 13.235 1.931 -21.459 1.00 83.50 185 ASP A N 1
ATOM 1481 C CA . ASP A 1 185 ? 14.013 2.662 -22.440 1.00 83.50 185 ASP A CA 1
ATOM 1482 C C . ASP A 1 185 ? 13.145 3.816 -22.961 1.00 83.50 185 ASP A C 1
ATOM 1484 O O . ASP A 1 185 ? 12.109 3.587 -23.586 1.00 83.50 185 ASP A O 1
ATOM 1488 N N . MET A 1 186 ? 13.541 5.051 -22.640 1.00 77.81 186 MET A N 1
ATOM 1489 C CA . MET A 1 186 ? 12.823 6.269 -23.041 1.00 77.81 186 MET A CA 1
ATOM 1490 C C . MET A 1 186 ? 12.932 6.536 -24.548 1.00 77.81 186 MET A C 1
ATOM 1492 O O . MET A 1 186 ? 12.091 7.240 -25.104 1.00 77.81 186 MET A O 1
ATOM 1496 N N . ASP A 1 187 ? 13.954 5.983 -25.202 1.00 77.56 187 ASP A N 1
ATOM 1497 C CA . ASP A 1 187 ? 14.204 6.172 -26.629 1.00 77.56 187 ASP A CA 1
ATOM 1498 C C . ASP A 1 187 ? 13.596 5.050 -27.475 1.00 77.56 187 ASP A C 1
ATOM 1500 O O . ASP A 1 187 ? 13.488 5.169 -28.699 1.00 77.56 187 ASP A O 1
ATOM 1504 N N . ALA A 1 188 ? 13.106 3.985 -26.833 1.00 75.44 188 ALA A N 1
ATOM 1505 C CA . ALA A 1 188 ? 12.386 2.920 -27.508 1.00 75.44 188 ALA A CA 1
ATOM 1506 C C . ALA A 1 188 ? 11.175 3.474 -28.277 1.00 75.44 188 ALA A C 1
ATOM 1508 O O . ALA A 1 188 ? 10.223 4.007 -27.707 1.00 75.44 188 ALA A O 1
ATOM 1509 N N . GLY A 1 189 ? 11.200 3.306 -29.600 1.00 65.06 189 GLY A N 1
ATOM 1510 C CA . GLY A 1 189 ? 10.128 3.749 -30.491 1.00 65.06 189 GLY A CA 1
ATOM 1511 C C . GLY A 1 189 ? 10.234 5.201 -30.968 1.00 65.06 189 GLY A C 1
ATOM 1512 O O . GLY A 1 189 ? 9.397 5.606 -31.776 1.00 65.06 189 GLY A O 1
ATOM 1513 N N . ARG A 1 190 ? 11.258 5.964 -30.554 1.00 66.69 190 ARG A N 1
ATOM 1514 C CA . ARG A 1 190 ? 11.605 7.238 -31.199 1.00 66.69 190 ARG A CA 1
ATOM 1515 C C . ARG A 1 190 ? 12.251 6.945 -32.558 1.00 66.69 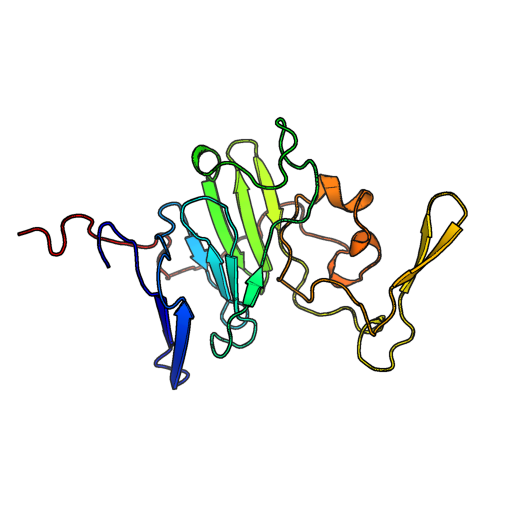190 ARG A C 1
ATOM 1517 O O . ARG A 1 190 ? 13.273 6.267 -32.625 1.00 66.69 190 ARG A O 1
ATOM 1524 N N . LYS A 1 191 ? 11.604 7.390 -33.636 1.00 62.19 191 LYS A N 1
ATOM 1525 C CA . LYS A 1 191 ? 12.127 7.363 -35.010 1.00 62.19 191 LYS A CA 1
ATOM 1526 C C . LYS A 1 191 ? 12.534 8.761 -35.434 1.00 62.19 191 LYS A C 1
ATOM 1528 O O . LYS A 1 191 ? 11.808 9.701 -35.039 1.00 62.19 191 LYS A O 1
#

Foldseek 3Di:
DAQQWFWDWDDDPVVRAIGTLGGTGAHFCFAFEAEPDQQWDWGDGQWQQWIWIGRGRRNDTDTAGADCALQDPVRGRTDGNVQWHYWHQPQNKIWTAGPVRFIKIWFHSFFFPCLAVVHVFFWDDDPNDIDTCHSVPNDDGTHRYIGGLVCLVVDPCVRGPRNPPDDPDDDDDPPGPDDRGDDDDNCVPPD

InterPro domains:
  IPR057562 Tli3-like domain [PF24316] (3-83)

pLDDT: mean 93.01, std 5.94, range [62.19, 98.31]

Sequence (191 aa):
GWDCEGALTYVDTRRNIRSVVTTQFYRLFTKKYVHPSERYIAIMSWDSSGFAVSKDYGETWQGAMYAPTTSEDDGTSSPRREDIVSFTVVNDQGFLLTKQGRIYMSSKPFDDPRLAPGGPGITYELGGEIHKIAPRSPGPAWGLDYFNPQTLPHLVEQYKANYQNLPEKIPEVKNYTGWDHMRCDMDAGRK

Organism: NCBI:txid435910

Radius of gyration: 17.84 Å; chains: 1; bounding box: 40×41×62 Å

Secondary structure (DSSP, 8-state):
-BTTEEEEEEEETTTTEEEEEEEEEEE---SEEE---SSSEEEE-TTSS-EEEESSTTSS-EEEEE-SS--STTS-SS--GGGEEEEEEETTEEEEEETTS-EEEEPPSS--GGGSTT---EEEEETTEEEEE-TTS--S-TTSEEE-GGGGGGSGGGGSGGGSS--SSPPP--S--S-SB----SSTT--